Protein AF-A0A8B8E9C3-F1 (afdb_monomer_lite)

Organism: Crassostrea virginica (NCBI:txid6565)

Secondary structure (DSSP, 8-state):
-HHHHHHSSSPPP---HHHHHHHHHHHHHHTT---HHHHHHHHHHHHSTTSGGG-SSHHHHHHHHHHHHHHHHHH-HHHHHHIIIIIHHHHIIIIIHHHHTTS-SS----HHHHHHHHHHHHHTTT----HHHHHHHHHHHHHHHHHHHHHHHTT-SS----GGGGGG---HHHHHHS-HHHHHHHHHHHHTPPP--S-----EEPTTSS-EE---SSPPPPTT--SPPP------

pLDDT: mean 82.06, std 14.11, range [40.69, 95.94]

Foldseek 3Di:
DVVVVVVDPPDQAADALVVLLVVQLCCCCVPVVHDPVVSVVLSCCDPNPQHLLNQPDDVSNVVSVVVSLVVCVVRPVVVSVVCVVPVVVCSVRHRNVCCNVVVDVDRDHPCVVCVLVVQLCVVVVVDDDDPVVSVVSNVVSVVVVLVQLLQQLQVHDDDHDDPQQVVLRDHPVRSVPDDPVRSVVSSVVSVPDDDDDPPPQPWDADPVRPDTHGDDPDDDADVPRPDDDDPDDPDD

Radius of gyration: 27.18 Å; chains: 1; bounding box: 75×50×62 Å

Sequence (236 aa):
MKAVRHAFVDPVQLLCTKHLKDNVRRYLKDKEGCSTKDRERIVSTIFGQEGIINADDSFSYDSKTADLDSHLKQKFPQFQQHFETRLKPLLQKHVYNPLQTGIIKEQWTNNNSESMNNRLKQSLNWKPHKIPELITKINEISAIQFHDLRCALHGNGNYILEDTMKQHKVAPDVWLKLSRSEKNRRVWKLLGQKPVAPDRTNYIKSSNYSFQIPPTSKVAQKPCQRKRPKAERTRR

Structure (mmCIF, N/CA/C/O backbone):
data_AF-A0A8B8E9C3-F1
#
_entry.id   AF-A0A8B8E9C3-F1
#
loop_
_atom_site.group_PDB
_atom_site.id
_atom_site.type_symbol
_atom_site.label_atom_id
_atom_site.label_alt_id
_atom_site.label_comp_id
_atom_site.label_asym_id
_atom_site.label_entity_id
_atom_site.label_seq_id
_atom_site.pdbx_PDB_ins_code
_atom_site.Cartn_x
_atom_site.Cartn_y
_atom_site.Cartn_z
_atom_site.occupancy
_atom_site.B_iso_or_equiv
_atom_site.auth_seq_id
_atom_site.auth_comp_id
_atom_site.auth_asym_id
_atom_site.auth_atom_id
_atom_site.pdbx_PDB_model_num
ATOM 1 N N . MET A 1 1 ? 14.484 5.959 11.105 1.00 57.94 1 MET A N 1
ATOM 2 C CA . MET A 1 1 ? 14.253 7.266 10.441 1.00 57.94 1 MET A CA 1
ATOM 3 C C . MET A 1 1 ? 15.520 8.069 10.186 1.00 57.94 1 MET A C 1
ATOM 5 O O . MET A 1 1 ? 15.641 8.601 9.091 1.00 57.94 1 MET A O 1
ATOM 9 N N . LYS A 1 2 ? 16.472 8.128 11.129 1.00 69.38 2 LYS A N 1
ATOM 10 C CA . LYS A 1 2 ? 17.755 8.829 10.928 1.00 69.38 2 LYS A CA 1
ATOM 11 C C . LYS A 1 2 ? 18.532 8.330 9.696 1.00 69.38 2 LYS A C 1
ATOM 13 O O . LYS A 1 2 ? 19.022 9.144 8.934 1.00 69.38 2 LYS A O 1
ATOM 18 N N . ALA A 1 3 ? 18.534 7.018 9.445 1.00 74.81 3 ALA A N 1
ATOM 19 C CA . ALA A 1 3 ? 19.253 6.416 8.317 1.00 74.81 3 ALA A CA 1
ATOM 20 C C . ALA A 1 3 ? 18.768 6.877 6.926 1.00 74.81 3 ALA A C 1
ATOM 22 O O . ALA A 1 3 ? 19.587 7.218 6.084 1.00 74.81 3 ALA A O 1
ATOM 23 N N . VAL A 1 4 ? 17.451 6.942 6.684 1.00 77.12 4 VAL A N 1
ATOM 24 C CA . VAL A 1 4 ? 16.909 7.346 5.368 1.00 77.12 4 VAL A CA 1
ATOM 25 C C . VAL A 1 4 ? 17.228 8.812 5.079 1.00 77.12 4 VAL A C 1
ATOM 27 O O . VAL A 1 4 ? 17.696 9.130 3.996 1.00 77.12 4 VAL A O 1
ATOM 30 N N . ARG A 1 5 ? 17.050 9.697 6.066 1.00 81.69 5 ARG A N 1
ATOM 31 C CA . ARG A 1 5 ? 17.384 11.126 5.925 1.00 81.69 5 ARG A CA 1
ATOM 32 C C . ARG A 1 5 ? 18.885 11.403 5.848 1.00 81.69 5 ARG A C 1
ATOM 34 O O . ARG A 1 5 ? 19.276 12.480 5.432 1.00 81.69 5 ARG A O 1
ATOM 41 N N . HIS A 1 6 ? 19.711 10.462 6.295 1.00 82.56 6 HIS A N 1
ATOM 42 C CA . HIS A 1 6 ? 21.160 10.554 6.157 1.00 82.56 6 HIS A CA 1
ATOM 43 C C . HIS A 1 6 ? 21.620 10.157 4.748 1.00 82.56 6 HIS A C 1
ATOM 45 O O . HIS A 1 6 ? 22.563 10.738 4.229 1.00 82.56 6 HIS A O 1
ATOM 51 N N . ALA A 1 7 ? 20.951 9.178 4.133 1.00 84.75 7 ALA A N 1
ATOM 52 C CA . ALA A 1 7 ? 21.316 8.652 2.819 1.00 84.75 7 ALA A CA 1
ATOM 53 C C . ALA A 1 7 ? 20.672 9.404 1.643 1.00 84.75 7 ALA A C 1
ATOM 55 O O . ALA A 1 7 ? 21.228 9.416 0.548 1.00 84.75 7 ALA A O 1
ATOM 56 N N . PHE A 1 8 ? 19.503 10.008 1.852 1.00 80.25 8 PHE A N 1
ATOM 57 C CA . PHE A 1 8 ? 18.750 10.710 0.818 1.00 80.25 8 PHE A CA 1
ATOM 58 C C . PHE A 1 8 ? 18.494 12.151 1.251 1.00 80.25 8 PHE A C 1
ATOM 60 O O . PHE A 1 8 ? 18.058 12.388 2.379 1.00 80.25 8 PHE A O 1
ATOM 67 N N . VAL A 1 9 ? 18.747 13.094 0.342 1.00 84.12 9 VAL A N 1
ATOM 68 C CA . VAL A 1 9 ? 18.399 14.509 0.514 1.00 84.12 9 VAL A CA 1
ATOM 69 C C . VAL A 1 9 ? 16.894 14.649 0.271 1.00 84.12 9 VAL A C 1
ATOM 71 O O . VAL A 1 9 ? 16.400 14.201 -0.760 1.00 84.12 9 VAL A O 1
ATOM 74 N N . ASP A 1 10 ? 16.175 15.187 1.256 1.00 83.62 10 ASP A N 1
ATOM 75 C CA . ASP A 1 10 ? 14.724 15.438 1.246 1.00 83.62 10 ASP A CA 1
ATOM 76 C C . ASP A 1 10 ? 13.828 14.280 0.754 1.00 83.62 10 ASP A C 1
ATOM 78 O O . ASP A 1 10 ? 13.027 14.434 -0.170 1.00 83.62 10 ASP A O 1
ATOM 82 N N . PRO A 1 11 ? 13.898 13.091 1.385 1.00 86.94 11 PRO A N 1
ATOM 83 C CA . PRO A 1 11 ? 13.099 11.952 0.964 1.00 86.94 11 PRO A CA 1
ATOM 84 C C . PRO A 1 11 ? 11.617 12.165 1.289 1.00 86.94 11 PRO A C 1
ATOM 86 O O . PRO A 1 11 ? 11.242 12.387 2.448 1.00 86.94 11 PRO A O 1
ATOM 89 N N . VAL A 1 12 ? 10.757 11.977 0.287 1.00 85.62 12 VAL A N 1
ATOM 90 C CA . VAL A 1 12 ? 9.313 11.848 0.503 1.00 85.62 12 VAL A CA 1
ATOM 91 C C . VAL A 1 12 ? 9.025 10.446 1.021 1.00 85.62 12 VAL A C 1
ATOM 93 O O . VAL A 1 12 ? 9.262 9.441 0.351 1.00 85.62 12 VAL A O 1
ATOM 96 N N . GLN A 1 13 ? 8.523 10.370 2.248 1.00 87.25 13 GLN A N 1
ATOM 97 C CA . GLN A 1 13 ? 8.209 9.103 2.889 1.00 87.25 13 GLN A CA 1
ATOM 98 C C . GLN A 1 13 ? 6.726 8.782 2.746 1.00 87.25 13 GLN A C 1
ATOM 100 O O . GLN A 1 13 ? 5.881 9.534 3.231 1.00 87.25 13 GLN A O 1
ATOM 105 N N . LEU A 1 14 ? 6.449 7.607 2.187 1.00 89.69 14 LEU A N 1
ATOM 106 C CA . LEU A 1 14 ? 5.115 7.035 2.069 1.00 89.69 14 LEU A CA 1
ATOM 107 C C . LEU A 1 14 ? 4.927 5.923 3.101 1.00 89.69 14 LEU A C 1
ATOM 109 O O . LEU A 1 14 ? 5.840 5.126 3.345 1.00 89.69 14 LEU A O 1
ATOM 113 N N . LEU A 1 15 ? 3.741 5.848 3.699 1.00 90.00 15 LEU A N 1
ATOM 114 C CA . LEU A 1 15 ? 3.370 4.754 4.596 1.00 90.00 15 LEU A CA 1
ATOM 115 C C . LEU A 1 15 ? 2.372 3.818 3.916 1.00 90.00 15 LEU A C 1
ATOM 117 O O . LEU A 1 15 ? 1.472 4.255 3.211 1.00 90.00 15 LEU A O 1
ATOM 121 N N . CYS A 1 16 ? 2.540 2.512 4.139 1.00 90.25 16 CYS A N 1
ATOM 122 C CA . CYS A 1 16 ? 1.617 1.498 3.632 1.00 90.25 16 CYS A CA 1
ATOM 123 C C . CYS A 1 16 ? 0.261 1.639 4.341 1.00 90.25 16 CYS A C 1
ATOM 125 O O . CYS A 1 16 ? 0.169 1.384 5.548 1.00 90.25 16 CYS A O 1
ATOM 127 N N . THR A 1 17 ? -0.788 2.004 3.604 1.00 89.81 17 THR A N 1
ATOM 128 C CA . THR A 1 17 ? -2.128 2.230 4.170 1.00 89.81 17 THR A CA 1
ATOM 129 C C . THR A 1 17 ? -2.725 0.958 4.764 1.00 89.81 17 THR A C 1
ATOM 131 O O . THR A 1 17 ? -3.354 1.014 5.818 1.00 89.81 17 THR A O 1
ATOM 134 N N . LYS A 1 18 ? -2.439 -0.213 4.178 1.00 88.31 18 LYS A N 1
ATOM 135 C CA . LYS A 1 18 ? -2.834 -1.520 4.730 1.00 88.31 18 LYS A CA 1
ATOM 136 C C . LYS A 1 18 ? -2.289 -1.739 6.144 1.00 88.31 18 LYS A C 1
ATOM 138 O O . LYS A 1 18 ? -3.044 -2.087 7.046 1.00 88.31 18 LYS A O 1
ATOM 143 N N . HIS A 1 19 ? -1.001 -1.477 6.363 1.00 89.69 19 HIS A N 1
ATOM 144 C CA . HIS A 1 19 ? -0.402 -1.620 7.690 1.00 89.69 19 HIS A CA 1
ATOM 145 C C . HIS A 1 19 ? -0.945 -0.604 8.691 1.00 89.69 19 HIS A C 1
ATOM 147 O O . HIS A 1 19 ? -1.154 -0.948 9.851 1.00 89.69 19 HIS A O 1
ATOM 153 N N . LEU A 1 20 ? -1.187 0.637 8.262 1.00 92.94 20 LEU A N 1
ATOM 154 C CA . LEU A 1 20 ? -1.824 1.639 9.118 1.00 92.94 20 LEU A CA 1
ATOM 155 C C . LEU A 1 20 ? -3.227 1.183 9.540 1.00 92.94 20 LEU A C 1
ATOM 157 O O . LEU A 1 20 ? -3.543 1.217 10.728 1.00 92.94 20 LEU A O 1
ATOM 161 N N . LYS A 1 21 ? -4.017 0.662 8.595 1.00 93.44 21 LYS A N 1
ATOM 162 C CA . LYS A 1 21 ? -5.346 0.091 8.838 1.00 93.44 21 LYS A CA 1
ATOM 163 C C . LYS A 1 21 ? -5.303 -1.059 9.847 1.00 93.44 21 LYS A C 1
ATOM 165 O O . LYS A 1 21 ? -6.077 -1.076 10.803 1.00 93.44 21 LYS A O 1
ATOM 170 N N . ASP A 1 22 ? -4.372 -1.993 9.675 1.00 91.56 22 ASP A N 1
ATOM 171 C CA . ASP A 1 22 ? -4.214 -3.137 10.577 1.00 91.56 22 ASP A CA 1
ATOM 172 C C . ASP A 1 22 ? -3.724 -2.720 11.969 1.00 91.56 22 ASP A C 1
ATOM 174 O O . ASP A 1 22 ? -4.190 -3.260 12.973 1.00 91.56 22 ASP A O 1
ATOM 178 N N . ASN A 1 23 ? -2.833 -1.730 12.051 1.00 93.31 23 ASN A N 1
ATOM 179 C CA . ASN A 1 23 ? -2.368 -1.184 13.324 1.00 93.31 23 ASN A CA 1
ATOM 180 C C . ASN A 1 23 ? -3.508 -0.516 14.097 1.00 93.31 23 ASN A C 1
ATOM 182 O O . ASN A 1 23 ? -3.641 -0.756 15.295 1.00 93.31 23 ASN A O 1
ATOM 186 N N . VAL A 1 24 ? -4.361 0.258 13.418 1.00 95.44 24 VAL A N 1
ATOM 187 C CA . VAL A 1 24 ? -5.563 0.850 14.026 1.00 95.44 24 VAL A CA 1
ATOM 188 C C . VAL A 1 24 ? -6.503 -0.236 14.531 1.00 95.44 24 VAL A C 1
ATOM 190 O O . VAL A 1 24 ? -6.928 -0.190 15.683 1.00 95.44 24 VAL A O 1
ATOM 193 N N . ARG A 1 25 ? -6.776 -1.260 13.712 1.00 95.00 25 ARG A N 1
ATOM 194 C CA . ARG A 1 25 ? -7.624 -2.387 14.124 1.00 95.00 25 ARG A CA 1
ATOM 195 C C . ARG A 1 25 ? -7.093 -3.091 15.367 1.00 95.00 25 ARG A C 1
ATOM 197 O O . ARG A 1 25 ? -7.871 -3.378 16.274 1.00 95.00 25 ARG A O 1
ATOM 204 N N . ARG A 1 26 ? -5.789 -3.379 15.403 1.00 93.88 26 ARG A N 1
ATOM 205 C CA . ARG A 1 26 ? -5.140 -4.024 16.553 1.00 93.88 26 ARG A CA 1
ATOM 206 C C . ARG A 1 26 ? -5.189 -3.139 17.785 1.00 93.88 26 ARG A C 1
ATOM 208 O O . ARG A 1 26 ? -5.562 -3.630 18.836 1.00 93.88 26 ARG A O 1
ATOM 215 N N . TYR A 1 27 ? -4.900 -1.845 17.661 1.00 94.56 27 TYR A N 1
ATOM 216 C CA . TYR A 1 27 ? -4.978 -0.930 18.798 1.00 94.56 27 TYR A CA 1
ATOM 217 C C . TYR A 1 27 ? -6.395 -0.890 19.383 1.00 94.56 27 TYR A C 1
ATOM 219 O O . TYR A 1 27 ? -6.578 -1.122 20.574 1.00 94.56 27 TYR A O 1
ATOM 227 N N . LEU A 1 28 ? -7.408 -0.679 18.538 1.00 93.88 28 LEU A N 1
ATOM 228 C CA . LEU A 1 28 ? -8.808 -0.645 18.968 1.00 93.88 28 LEU A CA 1
ATOM 229 C C . LEU A 1 28 ? -9.246 -1.968 19.611 1.00 93.88 28 LEU A C 1
ATOM 231 O O . LEU A 1 28 ? -10.005 -1.963 20.570 1.00 93.88 28 LEU A O 1
ATOM 235 N N . LYS A 1 29 ? -8.765 -3.112 19.117 1.00 93.69 29 LYS A N 1
ATOM 236 C CA . LYS A 1 29 ? -9.072 -4.416 19.714 1.00 93.69 29 LYS A CA 1
ATOM 237 C C . LYS A 1 29 ? -8.348 -4.625 21.047 1.00 93.69 29 LYS A C 1
ATOM 239 O O . LYS A 1 29 ? -8.985 -4.952 22.040 1.00 93.69 29 LYS A O 1
ATOM 244 N N . ASP A 1 30 ? -7.030 -4.474 21.047 1.00 92.31 30 ASP A N 1
ATOM 245 C CA . ASP A 1 30 ? -6.155 -4.983 22.105 1.00 92.31 30 ASP A CA 1
ATOM 246 C C . ASP A 1 30 ? -5.958 -3.969 23.244 1.00 92.31 30 ASP A C 1
ATOM 248 O O . ASP A 1 30 ? -5.605 -4.363 24.353 1.00 92.31 30 ASP A O 1
ATOM 252 N N . LYS A 1 31 ? -6.146 -2.666 22.980 1.00 91.25 31 LYS A N 1
ATOM 253 C CA . LYS A 1 31 ? -6.007 -1.589 23.977 1.00 91.25 31 LYS A CA 1
ATOM 254 C C . LYS A 1 31 ? -7.347 -1.040 24.447 1.00 91.25 31 LYS A C 1
ATOM 256 O O . LYS A 1 31 ? -7.523 -0.871 25.645 1.00 91.25 31 LYS A O 1
ATOM 261 N N . GLU A 1 32 ? -8.286 -0.813 23.530 1.00 89.00 32 GLU A N 1
ATOM 262 C CA . GLU A 1 32 ? -9.609 -0.269 23.885 1.00 89.00 32 GLU A CA 1
ATOM 263 C C . GLU A 1 32 ? -10.657 -1.353 24.175 1.00 89.00 32 GLU A C 1
ATOM 265 O O . GLU A 1 32 ? -11.715 -1.048 24.714 1.00 89.00 32 GLU A O 1
ATOM 270 N N . GLY A 1 33 ? -10.429 -2.609 23.767 1.00 89.56 33 GLY A N 1
ATOM 271 C CA . GLY A 1 33 ? -11.462 -3.652 23.845 1.00 89.56 33 GLY A CA 1
ATOM 272 C C . GLY A 1 33 ? -12.671 -3.379 22.937 1.00 89.56 33 GLY A C 1
ATOM 273 O O . GLY A 1 33 ? -13.779 -3.835 23.211 1.00 89.56 33 GLY A O 1
ATOM 274 N N . CYS A 1 34 ? -12.478 -2.612 21.860 1.00 90.56 34 CYS A N 1
ATOM 275 C CA . CYS A 1 34 ? -13.537 -2.121 20.984 1.00 90.56 34 CYS A CA 1
ATOM 276 C C . CYS A 1 34 ? -14.278 -3.263 20.262 1.00 90.56 34 CYS A C 1
ATOM 278 O O . CYS A 1 34 ? -13.664 -4.216 19.760 1.00 90.56 34 CYS A O 1
ATOM 280 N N . SER A 1 35 ? -15.605 -3.130 20.142 1.00 92.94 35 SER A N 1
ATOM 281 C CA . SER A 1 35 ? -16.440 -4.073 19.394 1.00 92.94 35 SER A CA 1
ATOM 282 C C . SER A 1 35 ? -16.017 -4.136 17.921 1.00 92.94 35 SER A C 1
ATOM 284 O O . SER A 1 35 ? -15.539 -3.158 17.346 1.00 92.94 35 SER A O 1
ATOM 286 N N . THR A 1 36 ? -16.227 -5.278 17.258 1.00 93.31 36 THR A N 1
ATOM 287 C CA . THR A 1 36 ? -15.925 -5.399 15.819 1.00 93.31 36 THR A CA 1
ATOM 288 C C . THR A 1 36 ? -16.689 -4.362 14.986 1.00 93.31 36 THR A C 1
ATOM 290 O O . THR A 1 36 ? -16.128 -3.824 14.035 1.00 93.31 36 THR A O 1
ATOM 293 N N . LYS A 1 37 ? -17.933 -4.034 15.366 1.00 94.31 37 LYS A N 1
ATOM 294 C CA . LYS A 1 37 ? -18.768 -3.051 14.662 1.00 94.31 37 LYS A CA 1
ATOM 295 C C . LYS A 1 37 ? -18.205 -1.633 14.780 1.00 94.31 37 LYS A C 1
ATOM 297 O O . LYS A 1 37 ? -18.048 -0.961 13.765 1.00 94.31 37 LYS A O 1
ATOM 302 N N . ASP A 1 38 ? -17.882 -1.190 15.994 1.00 93.38 38 ASP A N 1
ATOM 303 C CA . ASP A 1 38 ? -17.307 0.143 16.215 1.00 93.38 38 ASP A CA 1
ATOM 304 C C . ASP A 1 38 ? -15.907 0.248 15.587 1.00 93.38 38 ASP A C 1
ATOM 306 O O . ASP A 1 38 ? -15.591 1.244 14.938 1.00 93.38 38 ASP A O 1
ATOM 310 N N . ARG A 1 39 ? -15.097 -0.816 15.686 1.00 94.44 39 ARG A N 1
ATOM 311 C CA . ARG A 1 39 ? -13.769 -0.875 15.067 1.00 94.44 39 ARG A CA 1
ATOM 312 C C . ARG A 1 39 ? -13.832 -0.688 13.557 1.00 94.44 39 ARG A C 1
ATOM 314 O O . ARG A 1 39 ? -13.102 0.141 13.023 1.00 94.44 39 ARG A O 1
ATOM 321 N N . GLU A 1 40 ? -14.681 -1.443 12.861 1.00 94.75 40 GLU A N 1
ATOM 322 C CA . GLU A 1 40 ? -14.796 -1.304 11.406 1.00 94.75 40 GLU A CA 1
ATOM 323 C C . GLU A 1 40 ? -15.420 0.036 11.004 1.00 94.75 40 GLU A C 1
ATOM 325 O O . GLU A 1 40 ? -15.023 0.589 9.981 1.00 94.75 40 GLU A O 1
ATOM 330 N N . ARG A 1 41 ? -16.302 0.620 11.830 1.00 94.81 41 ARG A N 1
ATOM 331 C CA . ARG A 1 41 ? -16.798 1.987 11.613 1.00 94.81 41 ARG A CA 1
ATOM 332 C C . ARG A 1 41 ? -15.659 3.006 11.652 1.00 94.81 41 ARG A C 1
ATOM 334 O O . ARG A 1 41 ? -15.486 3.726 10.677 1.00 94.81 41 ARG A O 1
ATOM 341 N N . ILE A 1 42 ? -14.850 3.026 12.716 1.00 95.31 42 ILE A N 1
ATOM 342 C CA . ILE A 1 42 ? -13.705 3.951 12.848 1.00 95.31 42 ILE A CA 1
ATOM 343 C C . ILE A 1 42 ? -12.725 3.757 11.690 1.00 95.31 42 ILE A C 1
ATOM 345 O O . ILE A 1 42 ? -12.279 4.711 11.057 1.00 95.31 42 ILE A O 1
ATOM 349 N N . VAL A 1 43 ? -12.415 2.501 11.376 1.00 95.50 43 VAL A N 1
ATOM 350 C CA . VAL A 1 43 ? -11.521 2.154 10.273 1.00 95.50 43 VAL A CA 1
ATOM 351 C C . VAL A 1 43 ? -12.078 2.617 8.926 1.00 95.50 43 VAL A C 1
ATOM 353 O O . VAL A 1 43 ? -11.309 3.102 8.100 1.00 95.50 43 VAL A O 1
ATOM 356 N N . SER A 1 44 ? -13.385 2.501 8.693 1.00 94.56 44 SER A N 1
ATOM 357 C CA . SER A 1 44 ? -14.030 3.004 7.480 1.00 94.56 44 SER A CA 1
ATOM 358 C C . SER A 1 44 ? -14.047 4.531 7.432 1.00 94.56 44 SER A C 1
ATOM 360 O O . SER A 1 44 ? -13.847 5.101 6.366 1.00 94.56 44 SER A O 1
ATOM 362 N N . THR A 1 45 ? -14.227 5.212 8.565 1.00 95.81 45 THR A N 1
ATOM 363 C CA . THR A 1 45 ? -14.156 6.680 8.629 1.00 95.81 45 THR A CA 1
ATOM 364 C C . THR A 1 45 ? -12.761 7.193 8.281 1.00 95.81 45 THR A C 1
ATOM 366 O O . THR A 1 45 ? -12.636 8.217 7.623 1.00 95.81 45 THR A O 1
ATOM 369 N N . ILE A 1 46 ? -11.700 6.477 8.663 1.00 95.62 46 ILE A N 1
ATOM 370 C CA . ILE A 1 46 ? -10.328 6.889 8.338 1.00 95.62 46 ILE A CA 1
ATOM 371 C C . ILE A 1 46 ? -9.930 6.460 6.918 1.00 95.62 46 ILE A C 1
ATOM 373 O O . ILE A 1 46 ? -9.435 7.283 6.154 1.00 95.62 46 ILE A O 1
ATOM 377 N N . PHE A 1 47 ? -10.119 5.180 6.574 1.00 94.06 47 PHE A N 1
ATOM 378 C CA . PHE A 1 47 ? -9.534 4.524 5.389 1.00 94.06 47 PHE A CA 1
ATOM 379 C C . PHE A 1 47 ? -10.559 4.065 4.339 1.00 94.06 47 PHE A C 1
ATOM 381 O O . PHE A 1 47 ? -10.177 3.405 3.371 1.00 94.06 47 PHE A O 1
ATOM 388 N N . GLY A 1 48 ? -11.855 4.292 4.561 1.00 89.50 48 GLY A N 1
ATOM 389 C CA . GLY A 1 48 ? -12.908 3.938 3.609 1.00 89.50 48 GLY A CA 1
ATOM 390 C C . GLY A 1 48 ? -12.841 4.785 2.342 1.00 89.50 48 GLY A C 1
ATOM 391 O O . GLY A 1 48 ? -12.050 5.719 2.255 1.00 89.50 48 GLY A O 1
ATOM 392 N N . GLN A 1 49 ? -13.682 4.462 1.361 1.00 87.75 49 GLN A N 1
ATOM 393 C CA . GLN A 1 49 ? -13.717 5.173 0.080 1.00 87.75 49 GLN A CA 1
ATOM 394 C C . GLN A 1 49 ? -13.977 6.674 0.284 1.00 87.75 49 GLN A C 1
ATOM 396 O O . GLN A 1 49 ? -13.190 7.483 -0.184 1.00 87.75 49 GLN A O 1
ATOM 401 N N . GLU A 1 50 ? -14.940 7.001 1.148 1.00 88.06 50 GLU A N 1
ATOM 402 C CA . GLU A 1 50 ? -15.258 8.361 1.612 1.00 88.06 50 GLU A CA 1
ATOM 403 C C . GLU A 1 50 ? -14.495 8.776 2.886 1.00 88.06 50 GLU A C 1
ATOM 405 O O . GLU A 1 50 ? -14.892 9.704 3.597 1.00 88.06 50 GLU A O 1
ATOM 410 N N . GLY A 1 51 ? -13.431 8.053 3.239 1.00 91.00 51 GLY A N 1
ATOM 411 C CA . GLY A 1 51 ? -12.695 8.252 4.484 1.00 91.00 51 GLY A CA 1
ATOM 412 C C . GLY A 1 51 ? -11.846 9.526 4.503 1.00 91.00 51 GLY A C 1
ATOM 413 O O . GLY A 1 51 ? -11.618 10.159 3.474 1.00 91.00 51 GLY A O 1
ATOM 414 N N . ILE A 1 52 ? -11.333 9.878 5.684 1.00 94.50 52 ILE A N 1
ATOM 415 C CA . ILE A 1 52 ? -10.487 11.063 5.919 1.00 94.50 52 ILE A CA 1
ATOM 416 C C . ILE A 1 52 ? -9.323 11.137 4.921 1.00 94.50 52 ILE A C 1
ATOM 418 O O . ILE A 1 52 ? -9.069 12.191 4.349 1.00 94.50 52 ILE A O 1
ATOM 422 N N . ILE A 1 53 ? -8.626 10.024 4.671 1.00 92.88 53 ILE A N 1
ATOM 423 C CA . ILE A 1 53 ? -7.438 10.033 3.798 1.00 92.88 53 ILE A CA 1
ATOM 424 C C . ILE A 1 53 ? -7.746 10.265 2.315 1.00 92.88 53 ILE A C 1
ATOM 426 O O . ILE A 1 53 ? -6.822 10.560 1.563 1.00 92.88 53 ILE A O 1
ATOM 430 N N . ASN A 1 54 ? -9.009 10.112 1.915 1.00 90.12 54 ASN A N 1
ATOM 431 C CA . ASN A 1 54 ? -9.492 10.325 0.553 1.00 90.12 54 ASN A CA 1
ATOM 432 C C . ASN A 1 54 ? -10.314 11.619 0.443 1.00 90.12 54 ASN A C 1
ATOM 434 O O . ASN A 1 54 ? -11.078 11.769 -0.500 1.00 90.12 54 ASN A O 1
ATOM 438 N N . ALA A 1 55 ? -10.229 12.526 1.421 1.00 91.00 55 ALA A N 1
ATOM 439 C CA . ALA A 1 55 ? -10.862 13.832 1.296 1.00 91.00 55 ALA A CA 1
ATOM 440 C C . ALA A 1 55 ? -10.324 14.573 0.060 1.00 91.00 55 ALA A C 1
ATOM 442 O O . ALA A 1 55 ? -9.123 14.526 -0.209 1.00 91.00 55 ALA A O 1
ATOM 443 N N . ASP A 1 56 ? -11.210 15.256 -0.663 1.00 87.69 56 ASP A N 1
ATOM 444 C CA . ASP A 1 56 ? -10.856 15.953 -1.905 1.00 87.69 56 ASP A CA 1
ATOM 445 C C . ASP A 1 56 ? -9.981 17.184 -1.651 1.00 87.69 56 ASP A C 1
ATOM 447 O O . ASP A 1 56 ? -9.123 17.522 -2.461 1.00 87.69 56 ASP A O 1
ATOM 451 N N . ASP A 1 57 ? -10.174 17.833 -0.503 1.00 89.19 57 ASP A N 1
ATOM 452 C CA . ASP A 1 57 ? -9.513 19.078 -0.137 1.00 89.19 57 ASP A CA 1
ATOM 453 C C . ASP A 1 57 ? -9.215 19.159 1.372 1.00 89.19 57 ASP A C 1
ATOM 455 O O . ASP A 1 57 ? -9.687 18.357 2.187 1.00 89.19 57 ASP A O 1
ATOM 459 N N . SER A 1 58 ? -8.401 20.149 1.756 1.00 90.81 58 SER A N 1
ATOM 460 C CA . SER A 1 58 ? -7.958 20.335 3.142 1.00 90.81 58 SER A CA 1
ATOM 461 C C . SER A 1 58 ? -9.091 20.673 4.111 1.00 90.81 58 SER A C 1
ATOM 463 O O . SER A 1 58 ? -9.040 20.230 5.254 1.00 90.81 58 SER A O 1
ATOM 465 N N . PHE A 1 59 ? -10.119 21.408 3.681 1.00 93.06 59 PHE A N 1
ATOM 466 C CA . PHE A 1 59 ? -11.263 21.738 4.536 1.00 93.06 59 PHE A CA 1
ATOM 467 C C . PHE A 1 59 ? -12.089 20.486 4.830 1.00 93.06 59 PHE A C 1
ATOM 469 O O . PHE A 1 59 ? -12.436 20.223 5.982 1.00 93.06 59 PHE A O 1
ATOM 476 N N . SER A 1 60 ? -12.336 19.672 3.805 1.00 92.12 60 SER A N 1
ATOM 477 C CA . SER A 1 60 ? -12.992 18.372 3.919 1.00 92.12 60 SER A CA 1
ATOM 478 C C . SER A 1 60 ? -12.198 17.418 4.818 1.00 92.12 60 SER A C 1
ATOM 480 O O . SER A 1 60 ? -12.783 16.724 5.655 1.00 92.12 60 SER A O 1
ATOM 482 N N . TYR A 1 61 ? -10.866 17.403 4.700 1.00 93.50 61 TYR A N 1
ATOM 483 C CA . TYR A 1 61 ? -9.986 16.622 5.574 1.00 93.50 61 TYR A CA 1
ATOM 484 C C . TYR A 1 61 ? -10.113 17.057 7.039 1.00 93.50 61 TYR A C 1
ATOM 486 O O . TYR A 1 61 ? -10.323 16.216 7.920 1.00 93.50 61 TYR A O 1
ATOM 494 N N . ASP A 1 62 ? -10.017 18.360 7.306 1.00 93.38 62 ASP A N 1
ATOM 495 C CA . ASP A 1 62 ? -10.068 18.911 8.659 1.00 93.38 62 ASP A CA 1
ATOM 496 C C . ASP A 1 62 ? -11.445 18.701 9.299 1.00 93.38 62 ASP A C 1
ATOM 498 O O . ASP A 1 62 ? -11.522 18.249 10.444 1.00 93.38 62 ASP A O 1
ATOM 502 N N . SER A 1 63 ? -12.526 18.917 8.542 1.00 94.12 63 SER A N 1
ATOM 503 C CA . SER A 1 63 ? -13.898 18.676 8.999 1.00 94.12 63 SER A CA 1
ATOM 504 C C . SER A 1 63 ? -14.126 17.206 9.356 1.00 94.12 63 SER A C 1
ATOM 506 O O . SER A 1 63 ? -14.524 16.907 10.481 1.00 94.12 63 SER A O 1
ATOM 508 N N . LYS A 1 64 ? -13.803 16.264 8.453 1.00 94.62 64 LYS A N 1
ATOM 509 C CA . LYS A 1 64 ? -13.956 14.820 8.725 1.00 94.62 64 LYS A CA 1
ATOM 510 C C . LYS A 1 64 ? -13.099 14.370 9.913 1.00 94.62 64 LYS A C 1
ATOM 512 O O . LYS A 1 64 ? -13.483 13.468 10.660 1.00 94.62 64 LYS A O 1
ATOM 517 N N . THR A 1 65 ? -11.932 14.987 10.094 1.00 94.75 65 THR A N 1
ATOM 518 C CA . THR A 1 65 ? -11.048 14.694 11.224 1.00 94.75 65 THR A CA 1
ATOM 519 C C . THR A 1 65 ? -11.620 15.212 12.543 1.00 94.75 65 THR A C 1
ATOM 521 O O . THR A 1 65 ? -11.553 14.494 13.537 1.00 94.75 65 THR A O 1
ATOM 524 N N . ALA A 1 66 ? -12.214 16.408 12.564 1.00 94.06 66 ALA A N 1
ATOM 525 C CA . ALA A 1 66 ? -12.869 16.971 13.746 1.00 94.06 66 ALA A CA 1
ATOM 526 C C . ALA A 1 66 ? -14.112 16.166 14.171 1.00 94.06 66 ALA A C 1
ATOM 528 O O . ALA A 1 66 ? -14.325 15.934 15.366 1.00 94.06 66 ALA A O 1
ATOM 529 N N . ASP A 1 67 ? -14.890 15.677 13.202 1.00 93.81 67 ASP A N 1
ATOM 530 C CA . ASP A 1 67 ? -16.042 14.806 13.457 1.00 93.81 67 ASP A CA 1
ATOM 531 C C . ASP A 1 67 ? -15.609 13.480 14.091 1.00 93.81 67 ASP A C 1
ATOM 533 O O . ASP A 1 67 ? -16.193 13.017 15.079 1.00 93.81 67 ASP A O 1
ATOM 537 N N . LEU A 1 68 ? -14.547 12.871 13.549 1.00 94.50 68 LEU A N 1
ATOM 538 C CA . LEU A 1 68 ? -13.970 11.665 14.129 1.00 94.50 68 LEU A CA 1
ATOM 539 C C . LEU A 1 68 ? -13.408 11.942 15.526 1.00 94.50 68 LEU A C 1
ATOM 541 O O . LEU A 1 68 ? -13.678 11.161 16.434 1.00 94.50 68 LEU A O 1
ATOM 545 N N . ASP A 1 69 ? -12.672 13.035 15.721 1.00 93.56 69 ASP A N 1
ATOM 546 C CA . ASP A 1 69 ? -12.104 13.402 17.022 1.00 93.56 69 ASP A CA 1
ATOM 547 C C . ASP A 1 69 ? -13.191 13.528 18.097 1.00 93.56 69 ASP A C 1
ATOM 549 O O . ASP A 1 69 ? -13.090 12.915 19.160 1.00 93.56 69 ASP A O 1
ATOM 553 N N . SER A 1 70 ? -14.292 14.213 17.776 1.00 93.06 70 SER A N 1
ATOM 554 C CA . SER A 1 70 ? -15.455 14.347 18.660 1.00 93.06 70 SER A CA 1
ATOM 555 C C . SER A 1 70 ? -16.060 12.986 19.021 1.00 93.06 70 SER A C 1
ATOM 557 O O . SER A 1 70 ? -16.334 12.710 20.193 1.00 93.06 70 SER A O 1
ATOM 559 N N . HIS A 1 71 ? -16.213 12.094 18.034 1.00 92.31 71 HIS A N 1
ATOM 560 C CA . HIS A 1 71 ? -16.702 10.733 18.260 1.00 92.31 71 HIS A CA 1
ATOM 561 C C . HIS A 1 71 ? -15.758 9.906 19.148 1.00 92.31 71 HIS A C 1
ATOM 563 O O . HIS A 1 71 ? -16.204 9.209 20.066 1.00 92.31 71 HIS A O 1
ATOM 569 N N . LEU A 1 72 ? -14.449 9.981 18.891 1.00 93.94 72 LEU A N 1
ATOM 570 C CA . LEU A 1 72 ? -13.436 9.257 19.653 1.00 93.94 72 LEU A CA 1
ATOM 571 C C . LEU A 1 72 ? -13.328 9.790 21.081 1.00 93.94 72 LEU A C 1
ATOM 573 O O . LEU A 1 72 ? -13.229 8.997 22.009 1.00 93.94 72 LEU A O 1
ATOM 577 N N . LYS A 1 73 ? -13.419 11.104 21.289 1.00 93.25 73 LYS A N 1
ATOM 578 C CA . LYS A 1 73 ? -13.365 11.715 22.621 1.00 93.25 73 LYS A CA 1
ATOM 579 C C . LYS A 1 73 ? -14.496 11.228 23.527 1.00 93.25 73 LYS A C 1
ATOM 581 O O . LYS A 1 73 ? -14.280 11.032 24.719 1.00 93.25 73 LYS A O 1
ATOM 586 N N . GLN A 1 74 ? -15.682 11.000 22.961 1.00 91.06 74 GLN A N 1
ATOM 587 C CA . GLN A 1 74 ? -16.846 10.524 23.708 1.00 91.06 74 GLN A CA 1
ATOM 588 C C . GLN A 1 74 ? -16.762 9.032 24.064 1.00 91.06 74 GLN A C 1
ATOM 590 O O . GLN A 1 74 ? -17.156 8.646 25.161 1.00 91.06 74 GLN A O 1
ATOM 595 N N . LYS A 1 75 ? -16.295 8.183 23.136 1.00 92.25 75 LYS A N 1
ATOM 596 C CA . LYS A 1 75 ? -16.351 6.715 23.287 1.00 92.25 75 LYS A CA 1
ATOM 597 C C . LYS A 1 75 ? -15.011 6.035 23.584 1.00 92.25 75 LYS A C 1
ATOM 599 O O . LYS A 1 75 ? -15.006 4.997 24.234 1.00 92.25 75 LYS A O 1
ATOM 604 N N . PHE A 1 76 ? -13.907 6.568 23.073 1.00 93.88 76 PHE A N 1
ATOM 605 C CA . PHE A 1 76 ? -12.581 5.938 23.063 1.00 93.88 76 PHE A CA 1
ATOM 606 C C . PHE A 1 76 ? -11.480 6.971 23.379 1.00 93.88 76 PHE A C 1
ATOM 608 O O . PHE A 1 76 ? -10.640 7.260 22.523 1.00 93.88 76 PHE A O 1
ATOM 615 N N . PRO A 1 77 ? -11.469 7.571 24.585 1.00 91.94 77 PRO A N 1
ATOM 616 C CA . PRO A 1 77 ? -10.590 8.698 24.912 1.00 91.94 77 PRO A CA 1
ATOM 617 C C . PRO A 1 77 ? -9.093 8.353 24.842 1.00 91.94 77 PRO A C 1
ATOM 619 O O . PRO A 1 77 ? -8.281 9.190 24.449 1.00 91.94 77 PRO A O 1
ATOM 622 N N . GLN A 1 78 ? -8.708 7.113 25.159 1.00 92.56 78 GLN A N 1
ATOM 623 C CA . GLN A 1 78 ? -7.319 6.660 25.021 1.00 92.56 78 GLN A CA 1
ATOM 624 C C . GLN A 1 78 ? -6.899 6.576 23.545 1.00 92.56 78 GLN A C 1
ATOM 626 O O . GLN A 1 78 ? -5.814 7.035 23.167 1.00 92.56 78 GLN A O 1
ATOM 631 N N . PHE A 1 79 ? -7.769 6.050 22.682 1.00 94.75 79 PHE A N 1
ATOM 632 C CA . PHE A 1 79 ? -7.525 6.037 21.246 1.00 94.75 79 PHE A CA 1
ATOM 633 C C . PHE A 1 79 ? -7.583 7.439 20.641 1.00 94.75 79 PHE A C 1
ATOM 635 O O . PHE A 1 79 ? -6.798 7.713 19.743 1.00 94.75 79 PHE A O 1
ATOM 642 N N . GLN A 1 80 ? -8.431 8.339 21.142 1.00 95.94 80 GLN A N 1
ATOM 643 C CA . GLN A 1 80 ? -8.450 9.744 20.729 1.00 95.94 80 GLN A CA 1
ATOM 644 C C . GLN A 1 80 ? -7.087 10.403 20.971 1.00 95.94 80 GLN A C 1
ATOM 646 O O . GLN A 1 80 ? -6.508 10.987 20.056 1.00 95.94 80 GLN A O 1
ATOM 651 N N . GLN A 1 81 ? -6.507 10.217 22.159 1.00 94.94 81 GLN A N 1
ATOM 652 C CA . GLN A 1 81 ? -5.172 10.731 22.454 1.00 94.94 81 GLN A CA 1
ATOM 653 C C . GLN A 1 81 ? -4.117 10.132 21.511 1.00 94.94 81 GLN A C 1
ATOM 655 O O . GLN A 1 81 ? -3.239 10.843 21.014 1.00 94.94 81 GLN A O 1
ATOM 660 N N . HIS A 1 82 ? -4.192 8.827 21.233 1.00 94.62 82 HIS A N 1
ATOM 661 C CA . HIS A 1 82 ? -3.309 8.172 20.265 1.00 94.62 82 HIS A CA 1
ATOM 662 C C . HIS A 1 82 ? -3.496 8.713 18.840 1.00 94.62 82 HIS A C 1
ATOM 664 O O . HIS A 1 82 ? -2.521 8.884 18.099 1.00 94.62 82 HIS A O 1
ATOM 670 N N . PHE A 1 83 ? -4.746 8.970 18.463 1.00 95.12 83 PHE A N 1
ATOM 671 C CA . PHE A 1 83 ? -5.132 9.498 17.171 1.00 95.12 83 PHE A CA 1
ATOM 672 C C . PHE A 1 83 ? -4.501 10.876 16.965 1.00 95.12 83 PHE A C 1
ATOM 674 O O . PHE A 1 83 ? -3.701 11.018 16.041 1.00 95.12 83 P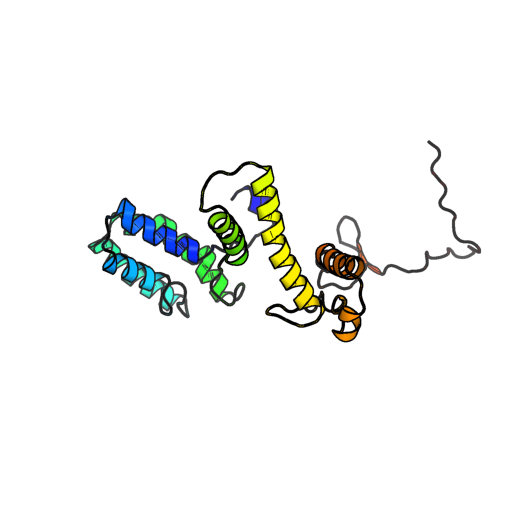HE A O 1
ATOM 681 N N . GLU A 1 84 ? -4.703 11.818 17.887 1.00 94.50 84 GLU A N 1
ATOM 682 C CA . GLU A 1 84 ? -4.182 13.182 17.727 1.00 94.50 84 GLU A CA 1
ATOM 683 C C . GLU A 1 84 ? -2.676 13.295 17.872 1.00 94.50 84 GLU A C 1
ATOM 685 O O . GLU A 1 84 ? -2.025 13.987 17.089 1.00 94.50 84 GLU A O 1
ATOM 690 N N . THR A 1 85 ? -2.081 12.591 18.830 1.00 94.00 85 THR A N 1
ATOM 691 C CA . THR A 1 85 ? -0.639 12.730 19.070 1.00 94.00 85 THR A CA 1
ATOM 692 C C . THR A 1 85 ? 0.209 11.994 18.040 1.00 94.00 85 THR A C 1
ATOM 694 O O . THR A 1 85 ? 1.364 12.365 17.819 1.00 94.00 85 THR A O 1
ATOM 697 N N . ARG A 1 86 ? -0.317 10.923 17.429 1.00 93.69 86 ARG A N 1
ATOM 698 C CA . ARG A 1 86 ? 0.482 10.041 16.567 1.00 93.69 86 ARG A CA 1
ATOM 699 C C . ARG A 1 86 ? -0.143 9.795 15.210 1.00 93.69 86 ARG A C 1
ATOM 701 O O . ARG A 1 86 ? 0.533 9.995 14.204 1.00 93.69 86 ARG A O 1
ATOM 708 N N . LEU A 1 87 ? -1.379 9.307 15.157 1.00 94.88 87 LEU A N 1
ATOM 709 C CA . LEU A 1 87 ? -1.931 8.803 13.902 1.00 94.88 87 LEU A CA 1
ATOM 710 C C . LEU A 1 87 ? -2.266 9.929 12.921 1.00 94.88 87 LEU A C 1
ATOM 712 O O . LEU A 1 87 ? -1.817 9.864 11.782 1.00 94.88 87 LEU A O 1
ATOM 716 N N . LYS A 1 88 ? -2.978 10.972 13.351 1.00 94.50 88 LYS A N 1
ATOM 717 C CA . LYS A 1 88 ? -3.349 12.119 12.513 1.00 94.50 88 LYS A CA 1
ATOM 718 C C . LYS A 1 88 ? -2.129 12.802 11.879 1.00 94.50 88 LYS A C 1
ATOM 720 O O . LYS A 1 88 ? -2.127 12.924 10.653 1.00 94.50 88 LYS A O 1
ATOM 725 N N . PRO A 1 89 ? -1.045 13.134 12.615 1.00 95.38 89 PRO A N 1
ATOM 726 C CA . PRO A 1 89 ? 0.172 13.671 12.002 1.00 95.38 89 PRO A CA 1
ATOM 727 C C . PRO A 1 89 ? 0.798 12.737 10.957 1.00 95.38 89 PRO A C 1
ATOM 729 O O . PRO A 1 89 ? 1.307 13.197 9.933 1.00 95.38 89 PRO A O 1
ATOM 732 N N . LEU A 1 90 ? 0.768 11.419 11.194 1.00 94.69 90 LEU A N 1
ATOM 733 C CA . LEU A 1 90 ? 1.295 10.433 10.247 1.00 94.69 90 LEU A CA 1
ATOM 734 C C . LEU A 1 90 ? 0.434 10.338 8.984 1.00 94.69 90 LEU A C 1
ATOM 736 O O . LEU A 1 90 ? 0.989 10.295 7.886 1.00 94.69 90 LEU A O 1
ATOM 740 N N . LEU A 1 91 ? -0.893 10.314 9.135 1.00 94.88 91 LEU A N 1
ATOM 741 C CA . LEU A 1 91 ? -1.840 10.284 8.021 1.00 94.88 91 LEU A CA 1
ATOM 742 C C . LEU A 1 91 ? -1.696 11.537 7.162 1.00 94.88 91 LEU A C 1
ATOM 744 O O . LEU A 1 91 ? -1.499 11.420 5.954 1.00 94.88 91 LEU A O 1
ATOM 748 N N . GLN A 1 92 ? -1.689 12.715 7.786 1.00 94.75 92 GLN A N 1
ATOM 749 C CA . GLN A 1 92 ? -1.561 13.983 7.079 1.00 94.75 92 GLN A CA 1
ATOM 750 C C . GLN A 1 92 ? -0.253 14.038 6.281 1.00 94.75 92 GLN A C 1
ATOM 752 O O . GLN A 1 92 ? -0.252 14.250 5.071 1.00 94.75 92 GLN A O 1
ATOM 757 N N . LYS A 1 93 ? 0.879 13.772 6.942 1.00 93.56 93 LYS A N 1
ATOM 758 C CA . LYS A 1 93 ? 2.205 13.943 6.343 1.00 93.56 93 LYS A CA 1
ATOM 759 C C . LYS A 1 93 ? 2.567 12.885 5.301 1.00 93.56 93 LYS A C 1
ATOM 761 O O . LYS A 1 93 ? 3.245 13.210 4.330 1.00 93.56 93 LYS A O 1
ATOM 766 N N . HIS A 1 94 ? 2.201 11.626 5.534 1.00 93.44 94 HIS A N 1
ATOM 767 C CA . HIS A 1 94 ? 2.736 10.487 4.777 1.00 93.44 94 HIS A CA 1
ATOM 768 C C . HIS A 1 94 ? 1.706 9.750 3.919 1.00 93.44 94 HIS A C 1
ATOM 770 O O . HIS A 1 94 ? 2.079 8.800 3.226 1.00 93.44 94 HIS A O 1
ATOM 776 N N . VAL A 1 95 ? 0.433 10.146 3.985 1.00 92.44 95 VAL A N 1
ATOM 777 C CA . VAL A 1 95 ? -0.649 9.540 3.200 1.00 92.44 95 VAL A CA 1
ATOM 778 C C . VAL A 1 95 ? -1.415 10.619 2.442 1.00 92.44 95 VAL A C 1
ATOM 780 O O . VAL A 1 95 ? -1.351 10.644 1.219 1.00 92.44 95 VAL A O 1
ATOM 783 N N . TYR A 1 96 ? -2.056 11.545 3.155 1.00 93.38 96 TYR A N 1
ATOM 784 C CA . TYR A 1 96 ? -2.917 12.569 2.567 1.00 93.38 96 TYR A CA 1
ATOM 785 C C . TYR A 1 96 ? -2.140 13.579 1.708 1.00 93.38 96 TYR A C 1
ATOM 787 O O . TYR A 1 96 ? -2.408 13.703 0.517 1.00 93.38 96 TYR A O 1
ATOM 795 N N . ASN A 1 97 ? -1.113 14.242 2.255 1.00 93.31 97 ASN A N 1
ATOM 796 C CA . ASN A 1 97 ? -0.344 15.235 1.493 1.00 93.31 97 ASN A CA 1
ATOM 797 C C . ASN A 1 97 ? 0.308 14.648 0.217 1.00 93.31 97 ASN A C 1
ATOM 799 O O . ASN A 1 97 ? 0.249 15.300 -0.826 1.00 93.31 97 ASN A O 1
ATOM 803 N N . PRO A 1 98 ? 0.908 13.437 0.232 1.00 90.81 98 PRO A N 1
ATOM 804 C CA . PRO A 1 98 ? 1.407 12.804 -0.992 1.00 90.81 98 PRO A CA 1
ATOM 805 C C . PRO A 1 98 ? 0.343 12.504 -2.059 1.00 90.81 98 PRO A C 1
ATOM 807 O O . PRO A 1 98 ? 0.670 12.548 -3.244 1.00 90.81 98 PRO A O 1
ATOM 810 N N . LEU A 1 99 ? -0.900 12.201 -1.661 1.00 87.75 99 LEU A N 1
ATOM 811 C CA . LEU A 1 99 ? -2.022 12.022 -2.593 1.00 87.75 99 LEU A CA 1
ATOM 812 C C . LEU A 1 99 ? -2.415 13.362 -3.223 1.00 87.75 99 LEU A C 1
ATOM 814 O O . LEU A 1 99 ? -2.500 13.468 -4.442 1.00 87.75 99 LEU A O 1
ATOM 818 N N . GLN A 1 100 ? -2.549 14.406 -2.403 1.00 88.38 100 GLN A N 1
ATOM 819 C CA . GLN A 1 100 ? -2.938 15.747 -2.853 1.00 88.38 100 GLN A CA 1
ATOM 820 C C . GLN A 1 100 ? -1.899 16.410 -3.763 1.00 88.38 100 GLN A C 1
ATOM 822 O O . GLN A 1 100 ? -2.229 17.091 -4.727 1.00 88.38 100 GLN A O 1
ATOM 827 N N . THR A 1 101 ? -0.616 16.183 -3.486 1.00 86.56 101 THR A N 1
ATOM 828 C CA . THR A 1 101 ? 0.488 16.704 -4.311 1.00 86.56 101 THR A CA 1
ATOM 829 C C . THR A 1 101 ? 0.712 15.903 -5.597 1.00 86.56 101 THR A C 1
ATOM 831 O O . THR A 1 101 ? 1.568 16.271 -6.400 1.00 86.56 101 THR A O 1
ATOM 834 N N . GLY A 1 102 ? -0.019 14.800 -5.805 1.00 84.75 102 GLY A N 1
ATOM 835 C CA . GLY A 1 102 ? 0.116 13.941 -6.983 1.00 84.75 102 GLY A CA 1
ATOM 836 C C . GLY A 1 102 ? 1.392 13.094 -7.014 1.00 84.75 102 GLY A C 1
ATOM 837 O O . GLY A 1 102 ? 1.679 12.465 -8.033 1.00 84.75 102 GLY A O 1
ATOM 838 N N . ILE A 1 103 ? 2.156 13.038 -5.913 1.00 83.31 103 ILE A N 1
ATOM 839 C CA . ILE A 1 103 ? 3.345 12.175 -5.783 1.00 83.31 103 ILE A CA 1
ATOM 840 C C . ILE A 1 103 ? 2.945 10.704 -5.931 1.00 83.31 103 ILE A C 1
ATOM 842 O O . ILE A 1 103 ? 3.674 9.906 -6.523 1.00 83.31 103 ILE A O 1
ATOM 846 N N . ILE A 1 104 ? 1.770 10.356 -5.409 1.00 83.50 104 ILE A N 1
ATOM 847 C CA . ILE A 1 104 ? 1.103 9.079 -5.641 1.00 83.50 104 ILE A CA 1
ATOM 848 C C . ILE A 1 104 ? -0.314 9.333 -6.149 1.00 83.50 104 ILE A C 1
ATOM 850 O O . ILE A 1 104 ? -0.984 10.251 -5.692 1.00 83.50 104 ILE A O 1
ATOM 854 N N . LYS A 1 105 ? -0.770 8.510 -7.099 1.00 80.94 105 LYS A N 1
ATOM 855 C CA . LYS A 1 105 ? -2.126 8.604 -7.671 1.00 80.94 105 LYS A CA 1
ATOM 856 C C . LYS A 1 105 ? -3.173 7.841 -6.863 1.00 80.94 105 LYS A C 1
ATOM 858 O O . LYS A 1 105 ? -4.358 8.116 -6.968 1.00 80.94 105 LYS A O 1
ATOM 863 N N . GLU A 1 106 ? -2.725 6.862 -6.087 1.00 83.69 106 GLU A N 1
ATOM 864 C CA . GLU A 1 106 ? -3.570 5.959 -5.314 1.00 83.69 106 GLU A CA 1
ATOM 865 C C . GLU A 1 106 ? -2.902 5.650 -3.976 1.00 83.69 106 GLU A C 1
ATOM 867 O O . GLU A 1 106 ? -1.697 5.858 -3.795 1.00 83.69 106 GLU A O 1
ATOM 872 N N . GLN A 1 107 ? -3.684 5.124 -3.032 1.00 83.00 107 GLN A N 1
ATOM 873 C CA . GLN A 1 107 ? -3.187 4.735 -1.718 1.00 83.00 107 GLN A CA 1
ATOM 874 C C . GLN A 1 107 ? -2.011 3.758 -1.832 1.00 83.00 107 GLN A C 1
ATOM 876 O O . GLN A 1 107 ? -2.131 2.651 -2.361 1.00 83.00 107 GLN A O 1
ATOM 881 N N . TRP A 1 108 ? -0.868 4.150 -1.271 1.00 82.75 108 TRP A N 1
ATOM 882 C CA . TRP A 1 108 ? 0.327 3.321 -1.306 1.00 82.75 108 TRP A CA 1
ATOM 883 C C . TRP A 1 108 ? 0.154 2.063 -0.449 1.00 82.75 108 TRP A C 1
ATOM 885 O O . TRP A 1 108 ? -0.043 2.128 0.769 1.00 82.75 108 TRP A O 1
ATOM 895 N N . THR A 1 109 ? 0.306 0.896 -1.073 1.00 79.19 109 THR A N 1
ATOM 896 C CA . THR A 1 109 ? 0.376 -0.397 -0.385 1.00 79.19 109 THR A CA 1
ATOM 897 C C . THR A 1 109 ? 1.659 -1.112 -0.782 1.00 79.19 109 THR A C 1
ATOM 899 O O . THR A 1 109 ? 2.084 -1.058 -1.932 1.00 79.19 109 THR A O 1
ATOM 902 N N . ASN A 1 110 ? 2.305 -1.816 0.153 1.00 70.44 110 ASN A N 1
ATOM 903 C CA . ASN A 1 110 ? 3.559 -2.510 -0.161 1.00 70.44 110 ASN A CA 1
ATOM 904 C C . ASN A 1 110 ? 3.357 -3.838 -0.917 1.00 70.44 110 ASN A C 1
ATOM 906 O O . ASN A 1 110 ? 4.322 -4.587 -1.042 1.00 70.44 110 ASN A O 1
ATOM 910 N N . ASN A 1 111 ? 2.140 -4.123 -1.406 1.00 61.53 111 ASN A N 1
ATOM 911 C CA . ASN A 1 111 ? 1.580 -5.455 -1.666 1.00 61.53 111 ASN A CA 1
ATOM 912 C C . ASN A 1 111 ? 2.534 -6.459 -2.342 1.00 61.53 111 ASN A C 1
ATOM 914 O O . ASN A 1 111 ? 2.446 -7.640 -2.050 1.00 61.53 111 ASN A O 1
ATOM 918 N N . ASN A 1 112 ? 3.490 -6.029 -3.170 1.00 53.81 112 ASN A N 1
ATOM 919 C CA . ASN A 1 112 ? 4.534 -6.894 -3.734 1.00 53.81 112 ASN A CA 1
ATOM 920 C C . ASN A 1 112 ? 5.485 -7.527 -2.694 1.00 53.81 112 ASN A C 1
ATOM 922 O O . ASN A 1 112 ? 5.785 -8.718 -2.791 1.00 53.81 112 ASN A O 1
ATOM 926 N N . SER A 1 113 ? 5.941 -6.782 -1.684 1.00 51.03 113 SER A N 1
ATOM 927 C CA . SER A 1 113 ? 6.852 -7.297 -0.647 1.00 51.03 113 SER A CA 1
ATOM 928 C C . SER A 1 113 ? 6.112 -8.144 0.391 1.00 51.03 113 SER A C 1
ATOM 930 O O . SER A 1 113 ? 6.605 -9.192 0.813 1.00 51.03 113 SER A O 1
ATOM 932 N N . GLU A 1 114 ? 4.901 -7.735 0.782 1.00 55.91 114 GLU A N 1
ATOM 933 C CA . GLU A 1 114 ? 4.015 -8.555 1.612 1.00 55.91 114 GLU A CA 1
ATOM 934 C C . GLU A 1 114 ? 3.511 -9.797 0.878 1.00 55.91 114 GLU A C 1
ATOM 936 O O . GLU A 1 114 ? 3.456 -10.842 1.505 1.00 55.91 114 GLU A O 1
ATOM 941 N N . SER A 1 115 ? 3.198 -9.734 -0.421 1.00 65.31 115 SER A N 1
ATOM 942 C CA . SER A 1 115 ? 2.782 -10.886 -1.240 1.00 65.31 115 SER A CA 1
ATOM 943 C C . SER A 1 115 ? 3.827 -11.990 -1.205 1.00 65.31 115 SER A C 1
ATOM 945 O O . SER A 1 115 ? 3.492 -13.141 -0.948 1.00 65.31 115 SER A O 1
ATOM 947 N N . MET A 1 116 ? 5.103 -11.647 -1.378 1.00 66.12 116 MET A N 1
ATOM 948 C CA . MET A 1 116 ? 6.185 -12.630 -1.391 1.00 66.12 116 MET A CA 1
ATOM 949 C C . MET A 1 116 ? 6.470 -13.198 -0.005 1.00 66.12 116 MET A C 1
ATOM 951 O O . MET A 1 116 ? 6.570 -14.413 0.154 1.00 66.12 116 MET A O 1
ATOM 955 N N . ASN A 1 117 ? 6.520 -12.340 1.016 1.00 72.50 117 ASN A N 1
ATOM 956 C CA . ASN A 1 117 ? 6.671 -12.791 2.398 1.00 72.50 117 ASN A CA 1
ATOM 957 C C . ASN A 1 117 ? 5.471 -13.620 2.858 1.00 72.50 117 ASN A C 1
ATOM 959 O O . ASN A 1 117 ? 5.636 -14.587 3.592 1.00 72.50 117 ASN A O 1
ATOM 963 N N . ASN A 1 118 ? 4.264 -13.264 2.431 1.00 73.06 118 ASN A N 1
ATOM 964 C CA . ASN A 1 118 ? 3.049 -13.998 2.740 1.00 73.06 118 ASN A CA 1
ATOM 965 C C . ASN A 1 118 ? 3.002 -15.326 1.980 1.00 73.06 118 ASN A C 1
ATOM 967 O O . ASN A 1 118 ? 2.716 -16.339 2.598 1.00 73.06 118 ASN A O 1
ATOM 971 N N . ARG A 1 119 ? 3.372 -15.362 0.694 1.00 74.88 119 ARG A N 1
ATOM 972 C CA . ARG A 1 119 ? 3.528 -16.601 -0.088 1.00 74.88 119 ARG A CA 1
ATOM 973 C C . ARG A 1 119 ? 4.550 -17.539 0.547 1.00 74.88 119 ARG A C 1
ATOM 975 O O . ARG A 1 119 ? 4.289 -18.732 0.635 1.00 74.88 119 ARG A O 1
ATOM 982 N N . LEU A 1 120 ? 5.666 -17.002 1.045 1.00 78.69 120 LEU A N 1
ATOM 983 C CA . LEU A 1 120 ? 6.677 -17.774 1.767 1.00 78.69 120 LEU A CA 1
ATOM 984 C C . LEU A 1 120 ? 6.153 -18.285 3.110 1.00 78.69 120 LEU A C 1
ATOM 986 O O . LEU A 1 120 ? 6.313 -19.451 3.442 1.00 78.69 120 LEU A O 1
ATOM 990 N N . LYS A 1 121 ? 5.480 -17.436 3.887 1.00 79.12 121 LYS A N 1
ATOM 991 C CA . LYS A 1 121 ? 4.891 -17.847 5.167 1.00 79.12 121 LYS A CA 1
ATOM 992 C C . LYS A 1 121 ? 3.781 -18.881 4.983 1.00 79.12 121 LYS A C 1
ATOM 994 O O . LYS A 1 121 ? 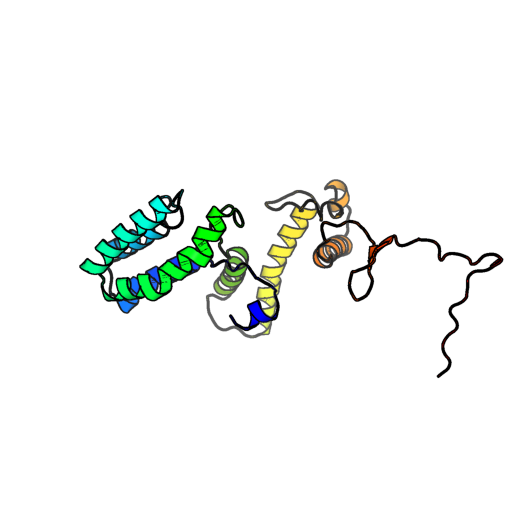3.713 -19.825 5.761 1.00 79.12 121 LYS A O 1
ATOM 999 N N . GLN A 1 122 ? 2.954 -18.737 3.949 1.00 79.31 122 GLN A N 1
ATOM 1000 C CA . GLN A 1 122 ? 1.918 -19.699 3.578 1.00 79.31 122 GLN A CA 1
ATOM 1001 C C . GLN A 1 122 ? 2.526 -21.026 3.121 1.00 79.31 122 GLN A C 1
ATOM 1003 O O . GLN A 1 122 ? 2.109 -22.066 3.617 1.00 79.31 122 GLN A O 1
ATOM 1008 N N . SER A 1 123 ? 3.545 -21.013 2.253 1.00 79.31 123 SER A N 1
ATOM 1009 C CA . SER A 1 123 ? 4.192 -22.250 1.788 1.00 79.31 123 SER A CA 1
ATOM 1010 C C . SER A 1 123 ? 4.911 -23.014 2.904 1.00 79.31 123 SER A C 1
ATOM 1012 O O . SER A 1 123 ? 5.076 -24.227 2.806 1.00 79.31 123 SER A O 1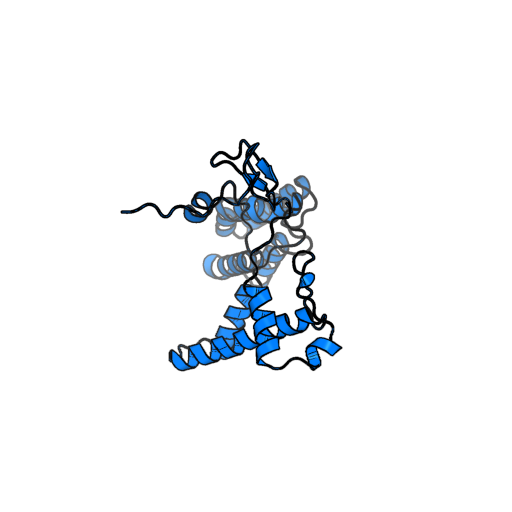
ATOM 1014 N N . LEU A 1 124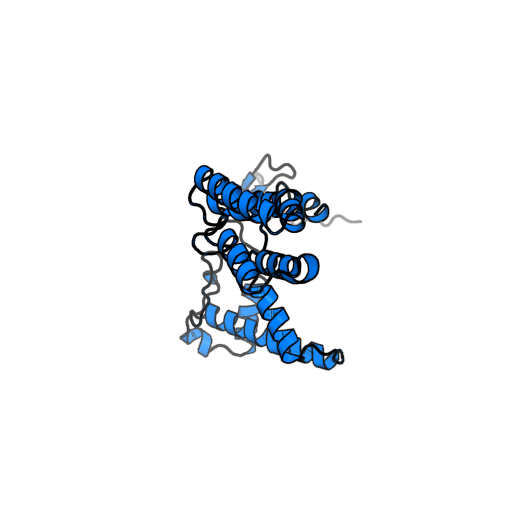 ? 5.296 -22.317 3.977 1.00 81.69 124 LEU A N 1
ATOM 1015 C CA . LEU A 1 124 ? 5.918 -22.880 5.177 1.00 81.69 124 LEU A CA 1
ATOM 1016 C C . LEU A 1 124 ? 4.928 -23.090 6.334 1.00 81.69 124 LEU A C 1
ATOM 1018 O O . LEU A 1 124 ? 5.348 -23.394 7.450 1.00 81.69 124 LEU A O 1
ATOM 1022 N N . ASN A 1 125 ? 3.622 -22.886 6.121 1.00 82.50 125 ASN A N 1
ATOM 1023 C CA . ASN A 1 125 ? 2.594 -22.967 7.167 1.00 82.50 125 ASN A CA 1
ATOM 1024 C C . ASN A 1 125 ? 2.950 -22.193 8.451 1.00 82.50 125 ASN A C 1
ATOM 1026 O O . ASN A 1 125 ? 2.597 -22.611 9.551 1.00 82.50 125 ASN A O 1
ATOM 1030 N N . TRP A 1 126 ? 3.673 -21.078 8.314 1.00 79.12 126 TRP A N 1
ATOM 1031 C CA . TRP A 1 126 ? 4.131 -20.230 9.418 1.00 79.12 126 TRP A CA 1
ATOM 1032 C C . TRP A 1 126 ? 5.018 -20.942 10.457 1.00 79.12 126 TRP A C 1
ATOM 1034 O O . TRP A 1 126 ? 5.160 -20.452 11.577 1.00 79.12 126 TRP A O 1
ATOM 1044 N N . LYS A 1 127 ? 5.642 -22.073 10.102 1.00 80.06 127 LYS A N 1
ATOM 1045 C CA . LYS A 1 127 ? 6.498 -22.861 11.001 1.00 80.06 127 LYS A CA 1
ATOM 1046 C C . LYS A 1 127 ? 7.990 -22.686 10.686 1.00 80.06 127 LYS A C 1
ATOM 1048 O O . LYS A 1 127 ? 8.350 -22.497 9.520 1.00 80.06 127 LYS A O 1
ATOM 1053 N N . PRO A 1 128 ? 8.879 -22.799 11.690 1.00 82.81 128 PRO A N 1
ATOM 1054 C CA . PRO A 1 128 ? 10.315 -22.927 11.455 1.00 82.81 128 PRO A CA 1
ATOM 1055 C C . PRO A 1 128 ? 10.618 -24.147 10.576 1.00 82.81 128 PRO A C 1
ATOM 1057 O O . PRO A 1 128 ? 10.019 -25.202 10.761 1.00 82.81 128 PRO A O 1
ATOM 1060 N N . HIS A 1 129 ? 11.546 -23.997 9.635 1.00 81.12 129 HIS A N 1
ATOM 1061 C CA . HIS A 1 129 ? 12.000 -25.061 8.735 1.00 81.12 129 HIS A CA 1
ATOM 1062 C C . HIS A 1 129 ? 13.524 -25.131 8.738 1.00 81.12 129 HIS A C 1
ATOM 1064 O O . HIS A 1 129 ? 14.202 -24.158 9.085 1.00 81.12 129 HIS A O 1
ATOM 1070 N N . LYS A 1 130 ? 14.077 -26.274 8.321 1.00 89.19 130 LYS A N 1
ATOM 1071 C CA . LYS A 1 130 ? 15.526 -26.402 8.138 1.00 89.19 130 LYS A CA 1
ATOM 1072 C C . LYS A 1 130 ? 15.974 -25.490 6.993 1.00 89.19 130 LYS A C 1
ATOM 1074 O O . LYS A 1 130 ? 15.273 -25.339 5.994 1.00 89.19 130 LYS A O 1
ATOM 1079 N N . ILE A 1 131 ? 17.169 -24.912 7.115 1.00 86.31 131 ILE A N 1
ATOM 1080 C CA . ILE A 1 131 ? 17.721 -23.971 6.124 1.00 86.31 131 ILE A CA 1
ATOM 1081 C C . ILE A 1 131 ? 17.653 -24.511 4.675 1.00 86.31 131 ILE A C 1
ATOM 1083 O O . ILE A 1 131 ? 17.233 -23.754 3.803 1.00 86.31 131 ILE A O 1
ATOM 1087 N N . PRO A 1 132 ? 17.973 -25.790 4.377 1.00 90.81 132 PRO A N 1
ATOM 1088 C CA . PRO A 1 132 ? 17.884 -26.311 3.007 1.00 90.81 132 PRO A CA 1
ATOM 1089 C C . PRO A 1 132 ? 16.463 -26.297 2.417 1.00 90.81 132 PRO A C 1
ATOM 1091 O O . PRO A 1 132 ? 16.269 -25.969 1.244 1.00 90.81 132 PRO A O 1
ATOM 1094 N N . GLU A 1 133 ? 15.454 -26.606 3.232 1.00 83.50 133 GLU A N 1
ATOM 1095 C CA . GLU A 1 133 ? 14.044 -26.578 2.823 1.00 83.50 133 GLU A CA 1
ATOM 1096 C C . GLU A 1 133 ? 13.591 -25.139 2.571 1.00 83.50 133 GLU A C 1
ATOM 1098 O O . GLU A 1 133 ? 12.943 -24.855 1.563 1.00 83.50 133 GLU A O 1
ATOM 1103 N N . LEU A 1 134 ? 14.015 -24.210 3.434 1.00 84.12 134 LEU A N 1
ATOM 1104 C CA . LEU A 1 134 ? 13.758 -22.784 3.260 1.00 84.12 134 LEU A CA 1
ATOM 1105 C C . LEU A 1 134 ? 14.372 -22.252 1.956 1.00 84.12 134 LEU A C 1
ATOM 1107 O O . LEU A 1 134 ? 13.692 -21.555 1.207 1.00 84.12 134 LEU A O 1
ATOM 1111 N N . ILE A 1 135 ? 15.626 -22.608 1.654 1.00 86.38 135 ILE A N 1
ATOM 1112 C CA . ILE A 1 135 ? 16.297 -22.235 0.397 1.00 86.38 135 ILE A CA 1
ATOM 1113 C C . ILE A 1 135 ? 15.507 -22.759 -0.806 1.00 86.38 135 ILE A C 1
ATOM 1115 O O . ILE A 1 135 ? 15.267 -22.020 -1.762 1.00 86.38 135 ILE A O 1
ATOM 1119 N N . THR A 1 136 ? 15.054 -24.012 -0.744 1.00 88.31 136 THR A N 1
ATOM 1120 C CA . THR A 1 136 ? 14.249 -24.626 -1.807 1.00 88.31 136 THR A CA 1
ATOM 1121 C C . THR A 1 136 ? 12.945 -23.856 -2.021 1.00 88.31 136 THR A C 1
ATOM 1123 O O . THR A 1 136 ? 12.644 -23.465 -3.148 1.00 88.31 136 THR A O 1
ATOM 1126 N N . LYS A 1 137 ? 12.218 -23.527 -0.944 1.00 83.62 137 LYS A N 1
ATOM 1127 C CA . LYS A 1 137 ? 10.977 -22.738 -1.024 1.00 83.62 137 LYS A CA 1
ATOM 1128 C C . LYS A 1 137 ? 11.190 -21.320 -1.535 1.00 83.62 137 LYS A C 1
ATOM 1130 O O . LYS A 1 137 ? 10.396 -20.840 -2.339 1.00 83.62 137 LYS A O 1
ATOM 1135 N N . ILE A 1 138 ? 12.265 -20.652 -1.131 1.00 85.38 138 ILE A N 1
ATOM 1136 C CA . ILE A 1 138 ? 12.605 -19.327 -1.662 1.00 85.38 138 ILE A CA 1
ATOM 1137 C C . ILE A 1 138 ? 12.849 -19.406 -3.173 1.00 85.38 138 ILE A C 1
ATOM 1139 O O . ILE A 1 138 ? 12.332 -18.570 -3.914 1.00 85.38 138 ILE A O 1
ATOM 1143 N N . ASN A 1 139 ? 13.570 -20.427 -3.642 1.00 86.31 139 ASN A N 1
ATOM 1144 C CA . ASN A 1 139 ? 13.816 -20.630 -5.068 1.00 86.31 139 ASN A CA 1
ATOM 1145 C C . ASN A 1 139 ? 12.525 -20.917 -5.850 1.00 86.31 139 ASN A C 1
ATOM 1147 O O . ASN A 1 139 ? 12.348 -20.365 -6.935 1.00 86.31 139 ASN A O 1
ATOM 1151 N N . GLU A 1 140 ? 11.605 -21.718 -5.302 1.00 84.69 140 GLU A N 1
ATOM 1152 C CA . GLU A 1 140 ? 10.287 -21.972 -5.906 1.00 84.69 140 GLU A CA 1
ATOM 1153 C C . GLU A 1 140 ? 9.487 -20.672 -6.087 1.00 84.69 140 GLU A C 1
ATOM 1155 O O . GLU A 1 140 ? 8.973 -20.397 -7.171 1.00 84.69 140 GLU A O 1
ATOM 1160 N N . ILE A 1 141 ? 9.413 -19.831 -5.051 1.00 83.19 141 ILE A N 1
ATOM 1161 C CA . ILE A 1 141 ? 8.640 -18.582 -5.117 1.00 83.19 141 ILE A CA 1
ATOM 1162 C C . ILE A 1 141 ? 9.346 -17.558 -6.015 1.00 83.19 141 ILE A C 1
ATOM 1164 O O . ILE A 1 141 ? 8.696 -16.866 -6.799 1.00 83.19 141 ILE A O 1
ATOM 1168 N N . SER A 1 142 ? 10.678 -17.490 -5.963 1.00 83.44 142 SER A N 1
ATOM 1169 C CA . SER A 1 142 ? 11.465 -16.673 -6.887 1.00 83.44 142 SER A CA 1
ATOM 1170 C C . SER A 1 142 ? 11.199 -17.077 -8.339 1.00 83.44 142 SER A C 1
ATOM 1172 O O . SER A 1 142 ? 10.984 -16.214 -9.189 1.00 83.44 142 SER A O 1
ATOM 1174 N N . ALA A 1 143 ? 11.102 -18.378 -8.632 1.00 83.69 143 ALA A N 1
ATOM 1175 C CA . ALA A 1 143 ? 10.809 -18.866 -9.977 1.00 83.69 143 ALA A CA 1
ATOM 1176 C C . ALA A 1 143 ? 9.478 -18.333 -10.539 1.00 83.69 143 ALA A C 1
ATOM 1178 O O . ALA A 1 143 ? 9.401 -18.104 -11.748 1.00 83.69 143 ALA A O 1
ATOM 1179 N N . ILE A 1 144 ? 8.478 -18.071 -9.686 1.00 80.81 144 ILE A N 1
ATOM 1180 C CA . ILE A 1 144 ? 7.213 -17.430 -10.083 1.00 80.81 144 ILE A CA 1
ATOM 1181 C C . ILE A 1 144 ? 7.466 -15.987 -10.543 1.00 80.81 144 ILE A C 1
ATOM 1183 O O . ILE A 1 144 ? 7.029 -15.607 -11.623 1.00 80.81 144 ILE A O 1
ATOM 1187 N N . GLN A 1 145 ? 8.251 -15.203 -9.797 1.00 79.12 145 GLN A N 1
ATOM 1188 C CA . GLN A 1 145 ? 8.604 -13.837 -10.216 1.00 79.12 145 GLN A CA 1
ATOM 1189 C C . GLN A 1 145 ? 9.394 -13.829 -11.528 1.00 79.12 145 GLN A C 1
ATOM 1191 O O . GLN A 1 145 ? 9.147 -13.016 -12.416 1.00 79.12 145 GLN A O 1
ATOM 1196 N N . PHE A 1 146 ? 10.331 -14.768 -11.679 1.00 85.50 146 PHE A N 1
ATOM 1197 C CA . PHE A 1 146 ? 11.068 -14.946 -12.927 1.00 85.50 146 PHE A CA 1
ATOM 1198 C C . PHE A 1 146 ? 10.154 -15.365 -14.085 1.00 85.50 146 PHE A C 1
ATOM 1200 O O . PHE A 1 146 ? 10.462 -15.053 -15.234 1.00 85.50 146 PHE A O 1
ATOM 1207 N N . HIS A 1 147 ? 9.061 -16.081 -13.822 1.00 86.06 147 HIS A N 1
ATOM 1208 C CA . HIS A 1 147 ? 8.063 -16.405 -14.837 1.00 86.06 147 HIS A CA 1
ATOM 1209 C C . HIS A 1 147 ? 7.320 -15.148 -15.299 1.00 86.06 147 HIS A C 1
ATOM 1211 O O . HIS A 1 147 ? 7.309 -14.875 -16.496 1.00 86.06 147 HIS A O 1
ATOM 1217 N N . ASP A 1 148 ? 6.820 -14.335 -14.371 1.00 86.00 148 ASP A N 1
ATOM 1218 C CA . ASP A 1 148 ? 6.134 -13.077 -14.691 1.00 86.00 148 ASP A CA 1
ATOM 1219 C C . ASP A 1 148 ? 7.036 -12.117 -15.493 1.00 86.00 148 ASP A C 1
ATOM 1221 O O . ASP A 1 148 ? 6.626 -11.560 -16.512 1.00 86.00 148 ASP A O 1
ATOM 1225 N N . LEU A 1 149 ? 8.313 -12.007 -15.107 1.00 87.12 149 LEU A N 1
ATOM 1226 C CA . LEU A 1 149 ? 9.338 -11.254 -15.843 1.00 87.12 149 LEU A CA 1
ATOM 1227 C C . LEU A 1 149 ? 9.570 -11.785 -17.264 1.00 87.12 149 LEU A C 1
ATOM 1229 O O . LEU A 1 149 ? 9.728 -11.002 -18.202 1.00 87.12 149 LEU A O 1
ATOM 1233 N N . ARG A 1 150 ? 9.605 -13.111 -17.447 1.00 90.56 150 ARG A N 1
ATOM 1234 C CA . ARG A 1 150 ? 9.733 -13.727 -18.780 1.00 90.56 150 ARG A CA 1
ATOM 1235 C C . ARG A 1 150 ? 8.527 -13.403 -19.653 1.00 90.56 150 ARG A C 1
ATOM 1237 O O . ARG A 1 150 ? 8.719 -13.070 -20.818 1.00 90.56 150 ARG A O 1
ATOM 1244 N N . CYS A 1 151 ? 7.326 -13.465 -19.085 1.00 89.25 151 CYS A N 1
ATOM 1245 C CA . CYS A 1 151 ? 6.093 -13.137 -19.787 1.00 89.25 151 CYS A CA 1
ATOM 1246 C C . CYS A 1 151 ? 6.092 -11.673 -20.256 1.00 89.25 151 CYS A C 1
ATOM 1248 O O . CYS A 1 151 ? 5.835 -11.405 -21.434 1.00 89.25 151 CYS A O 1
ATOM 1250 N N . ALA A 1 152 ? 6.518 -10.745 -19.392 1.00 90.25 152 ALA A N 1
ATOM 1251 C CA . ALA A 1 152 ? 6.633 -9.328 -19.731 1.00 90.25 152 ALA A CA 1
ATOM 1252 C C . ALA A 1 152 ? 7.602 -9.061 -20.900 1.00 90.25 152 ALA A C 1
ATOM 1254 O O . ALA A 1 152 ? 7.328 -8.214 -21.754 1.00 90.25 152 ALA A O 1
ATOM 1255 N N . LEU A 1 153 ? 8.713 -9.809 -20.994 1.00 92.12 153 LEU A N 1
ATOM 1256 C CA . LEU A 1 153 ? 9.688 -9.659 -22.084 1.00 92.12 153 LEU A CA 1
ATOM 1257 C C . LEU A 1 153 ? 9.082 -9.920 -23.465 1.00 92.12 153 LEU A C 1
ATOM 1259 O O . LEU A 1 153 ? 9.506 -9.282 -24.424 1.00 92.12 153 LEU A O 1
ATOM 1263 N N . HIS A 1 154 ? 8.100 -10.813 -23.582 1.00 90.00 154 HIS A N 1
ATOM 1264 C CA . HIS A 1 154 ? 7.421 -11.092 -24.850 1.00 90.00 154 HIS A CA 1
ATOM 1265 C C . HIS A 1 154 ? 5.982 -10.571 -24.909 1.00 90.00 154 HIS A C 1
ATOM 1267 O O . HIS A 1 154 ? 5.208 -10.987 -25.768 1.00 90.00 154 HIS A O 1
ATOM 1273 N N . GLY A 1 155 ? 5.629 -9.637 -24.021 1.00 84.06 155 GLY A N 1
ATOM 1274 C CA . GLY A 1 155 ? 4.341 -8.944 -24.035 1.00 84.06 155 GLY A CA 1
ATOM 1275 C C . GLY A 1 155 ? 3.141 -9.826 -23.693 1.00 84.06 155 GLY A C 1
ATOM 1276 O O . GLY A 1 155 ? 2.070 -9.600 -24.243 1.00 84.06 155 GLY A O 1
ATOM 1277 N N . ASN A 1 156 ? 3.320 -10.827 -22.829 1.00 83.38 156 ASN A N 1
ATOM 1278 C CA . ASN A 1 156 ? 2.233 -11.650 -22.297 1.00 83.38 156 ASN A CA 1
ATOM 1279 C C . ASN A 1 156 ? 2.140 -11.506 -20.766 1.00 83.38 156 ASN A C 1
ATOM 1281 O O . ASN A 1 156 ? 3.112 -11.126 -20.114 1.00 83.38 156 ASN A O 1
ATOM 1285 N N . GLY A 1 157 ? 1.008 -11.894 -20.182 1.00 82.94 157 GLY A N 1
ATOM 1286 C CA . GLY A 1 157 ? 0.770 -11.837 -18.739 1.00 82.94 157 GLY A CA 1
ATOM 1287 C C . GLY A 1 157 ? 0.395 -10.441 -18.233 1.00 82.94 157 GLY A C 1
ATOM 1288 O O . GLY A 1 157 ? 0.055 -9.548 -19.003 1.00 82.94 157 GLY A O 1
ATOM 1289 N N . ASN A 1 158 ? 0.446 -10.265 -16.913 1.00 79.56 158 ASN A N 1
ATOM 1290 C CA . ASN A 1 158 ? -0.108 -9.087 -16.231 1.00 79.56 158 ASN A CA 1
ATOM 1291 C C . ASN A 1 158 ? 0.842 -7.881 -16.167 1.00 79.56 158 ASN A C 1
ATOM 1293 O O . ASN A 1 158 ? 0.474 -6.838 -15.633 1.00 79.56 158 ASN A O 1
ATOM 1297 N N . TYR A 1 159 ? 2.074 -8.024 -16.655 1.00 83.00 159 TYR A N 1
ATOM 1298 C CA . TYR A 1 159 ? 3.115 -7.009 -16.530 1.00 83.00 159 TYR A CA 1
ATOM 1299 C C . TYR A 1 159 ? 3.652 -6.609 -17.901 1.00 83.00 159 TYR A C 1
ATOM 1301 O O . TYR A 1 159 ? 3.820 -7.443 -18.791 1.00 83.00 159 TYR A O 1
ATOM 1309 N N . ILE A 1 160 ? 3.975 -5.326 -18.046 1.00 85.50 160 ILE A N 1
ATOM 1310 C CA . ILE A 1 160 ? 4.583 -4.753 -19.248 1.00 85.50 160 ILE A CA 1
ATOM 1311 C C . ILE A 1 160 ? 5.903 -4.069 -18.894 1.00 85.50 160 ILE A C 1
ATOM 1313 O O . ILE A 1 160 ? 6.110 -3.637 -17.761 1.00 85.50 160 ILE A O 1
ATOM 1317 N N . LEU A 1 161 ? 6.808 -3.975 -19.868 1.00 86.19 161 LEU A N 1
ATOM 1318 C CA . LEU A 1 161 ? 8.054 -3.229 -19.710 1.00 86.19 161 LEU A CA 1
ATOM 1319 C C . LEU A 1 161 ? 7.776 -1.723 -19.751 1.00 86.19 161 LEU A C 1
ATOM 1321 O O . LEU A 1 161 ? 7.069 -1.249 -20.641 1.00 86.19 161 LEU A O 1
ATOM 1325 N N . GLU A 1 162 ? 8.396 -0.978 -18.839 1.00 83.75 162 GLU A N 1
ATOM 1326 C CA . GLU A 1 162 ? 8.428 0.484 -18.900 1.00 83.75 162 GLU A CA 1
ATOM 1327 C C . GLU A 1 162 ? 9.140 0.984 -20.165 1.00 83.75 162 GLU A C 1
ATOM 1329 O O . GLU A 1 162 ? 9.969 0.285 -20.757 1.00 83.75 162 GLU A O 1
ATOM 1334 N N . ASP A 1 163 ? 8.874 2.234 -20.549 1.00 79.06 163 ASP A N 1
ATOM 1335 C CA . ASP A 1 163 ? 9.455 2.867 -21.739 1.00 79.06 163 ASP A CA 1
ATOM 1336 C C . ASP A 1 163 ? 10.988 2.821 -21.763 1.00 79.06 163 ASP A C 1
ATOM 1338 O O . ASP A 1 163 ? 11.592 2.557 -22.804 1.00 79.06 163 ASP A O 1
ATOM 1342 N N . THR A 1 164 ? 11.620 2.991 -20.601 1.00 80.62 164 THR A N 1
ATOM 1343 C CA . THR A 1 164 ? 13.081 2.943 -20.415 1.00 80.62 164 THR A CA 1
ATOM 1344 C C . THR A 1 164 ? 13.678 1.541 -20.590 1.00 80.62 164 THR A C 1
ATOM 1346 O O . THR A 1 164 ? 14.899 1.394 -20.714 1.00 80.62 164 THR A O 1
ATOM 1349 N N . MET A 1 165 ? 12.829 0.511 -20.605 1.00 84.06 165 MET A N 1
ATOM 1350 C CA . MET A 1 165 ? 13.195 -0.903 -20.680 1.00 84.06 165 MET A CA 1
ATOM 1351 C C . MET A 1 165 ? 12.647 -1.595 -21.935 1.00 84.06 165 MET A C 1
ATOM 1353 O O . MET A 1 165 ? 12.922 -2.779 -22.142 1.00 84.06 165 MET A O 1
ATOM 1357 N N . LYS A 1 166 ? 11.932 -0.876 -22.815 1.00 86.12 166 LYS A N 1
ATOM 1358 C CA . LYS A 1 166 ? 11.328 -1.418 -24.047 1.00 86.12 166 LYS A CA 1
ATOM 1359 C C . LYS A 1 166 ? 12.326 -2.122 -24.968 1.00 86.12 166 LYS A C 1
ATOM 1361 O O . LYS A 1 166 ? 11.945 -3.070 -25.647 1.00 86.12 166 LYS A O 1
ATOM 1366 N N . GLN A 1 167 ? 13.602 -1.734 -24.953 1.00 87.25 167 GLN A N 1
ATOM 1367 C CA . GLN A 1 167 ? 14.671 -2.396 -25.716 1.00 87.25 167 GLN A CA 1
ATOM 1368 C C . GLN A 1 167 ? 14.888 -3.871 -25.343 1.00 87.25 167 GLN A C 1
ATOM 1370 O O . GLN A 1 167 ? 15.513 -4.607 -26.104 1.00 87.25 167 GLN A O 1
ATOM 1375 N N . HIS A 1 168 ? 14.414 -4.310 -24.172 1.00 90.81 168 HIS A N 1
ATOM 1376 C CA . HIS A 1 168 ? 14.477 -5.717 -23.776 1.00 90.81 168 HIS A CA 1
ATOM 1377 C C . HIS A 1 168 ? 13.341 -6.552 -24.349 1.00 90.81 168 HIS A C 1
ATOM 1379 O O . HIS A 1 168 ? 13.423 -7.777 -24.270 1.00 90.81 168 HIS A O 1
ATOM 1385 N N . LYS A 1 169 ? 12.311 -5.927 -24.933 1.00 92.44 169 LYS A N 1
ATOM 1386 C CA . LYS A 1 169 ? 11.1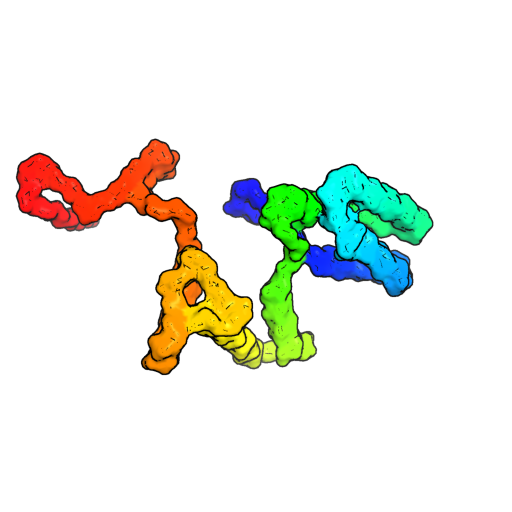84 -6.645 -25.522 1.00 92.44 169 LYS A CA 1
ATOM 1387 C C . LYS A 1 169 ? 11.680 -7.588 -26.619 1.00 92.44 169 LYS A C 1
ATOM 1389 O O . LYS A 1 169 ? 12.493 -7.222 -27.466 1.00 92.44 169 LYS A O 1
ATOM 1394 N N . VAL A 1 170 ? 11.172 -8.810 -26.600 1.00 92.69 170 VAL A N 1
ATOM 1395 C CA . VAL A 1 170 ? 11.455 -9.860 -27.575 1.00 92.69 170 VAL A CA 1
ATOM 1396 C C . VAL A 1 170 ? 10.137 -10.237 -28.232 1.00 92.69 170 VAL A C 1
ATOM 1398 O O . VAL A 1 170 ? 9.148 -10.462 -27.544 1.00 92.69 170 VAL A O 1
ATOM 1401 N N . ALA A 1 171 ? 10.098 -10.297 -29.560 1.00 92.25 171 ALA A N 1
ATOM 1402 C CA . ALA A 1 171 ? 8.899 -10.754 -30.251 1.00 92.25 171 ALA A CA 1
ATOM 1403 C C . ALA A 1 171 ? 8.587 -12.226 -29.876 1.00 92.25 171 ALA A C 1
ATOM 1405 O O . ALA A 1 171 ? 9.527 -13.003 -29.667 1.00 92.25 171 ALA A O 1
ATOM 1406 N N . PRO A 1 172 ? 7.308 -12.630 -29.746 1.00 91.00 172 PRO A N 1
ATOM 1407 C CA . PRO A 1 172 ? 6.949 -13.977 -29.290 1.00 91.00 172 PRO A CA 1
ATOM 1408 C C . PRO A 1 172 ? 7.555 -15.108 -30.132 1.00 91.00 172 PRO A C 1
ATOM 1410 O O . PRO A 1 172 ? 8.042 -16.098 -29.589 1.00 91.00 172 PRO A O 1
ATOM 1413 N N . ASP A 1 173 ? 7.595 -14.939 -31.451 1.00 92.75 173 ASP A N 1
ATOM 1414 C CA . ASP A 1 173 ? 8.185 -15.880 -32.406 1.00 92.75 173 ASP A CA 1
ATOM 1415 C C . ASP A 1 173 ? 9.699 -16.052 -32.194 1.00 92.75 173 ASP A C 1
ATOM 1417 O O . ASP A 1 173 ? 10.223 -17.167 -32.245 1.00 92.75 173 ASP A O 1
ATOM 1421 N N . VAL A 1 174 ? 10.400 -14.957 -31.884 1.00 92.75 174 VAL A N 1
ATOM 1422 C CA . VAL A 1 174 ? 11.823 -14.974 -31.530 1.00 92.75 174 VAL A CA 1
ATOM 1423 C C . VAL A 1 174 ? 12.012 -15.651 -30.178 1.00 92.75 174 VAL A C 1
ATOM 1425 O O . VAL A 1 174 ? 12.909 -16.477 -30.030 1.00 92.75 174 VAL A O 1
ATOM 1428 N N . TRP A 1 175 ? 11.158 -15.353 -29.196 1.00 93.00 175 TRP A N 1
ATOM 1429 C CA . TRP A 1 175 ? 11.242 -15.938 -27.858 1.00 93.00 175 TRP A CA 1
ATOM 1430 C C . TRP A 1 175 ? 11.095 -17.461 -27.874 1.00 93.00 175 TRP A C 1
ATOM 1432 O O . TRP A 1 175 ? 11.828 -18.157 -27.168 1.00 93.00 175 TRP A O 1
ATOM 1442 N N . LEU A 1 176 ? 10.187 -17.995 -28.694 1.00 91.50 176 LEU A N 1
ATOM 1443 C CA . LEU A 1 176 ? 9.982 -19.439 -28.832 1.00 91.50 176 LEU A CA 1
ATOM 1444 C C . LEU A 1 176 ? 11.239 -20.160 -29.332 1.00 91.50 176 LEU A C 1
ATOM 1446 O O . LEU A 1 176 ? 11.546 -21.240 -28.832 1.00 91.50 176 LEU A O 1
ATOM 1450 N N . LYS A 1 177 ? 11.999 -19.526 -30.232 1.00 94.06 177 LYS A N 1
ATOM 1451 C CA . LYS A 1 177 ? 13.238 -20.068 -30.814 1.00 94.06 177 LYS A CA 1
ATOM 1452 C C . LYS A 1 177 ? 14.437 -20.033 -29.861 1.00 94.06 177 LYS A C 1
ATOM 1454 O O . LYS A 1 177 ? 15.428 -20.707 -30.118 1.00 94.06 177 LYS A O 1
ATOM 1459 N N . LEU A 1 178 ? 14.368 -19.270 -28.767 1.00 92.75 178 LEU A N 1
ATOM 1460 C CA . LEU A 1 178 ? 15.459 -19.189 -27.795 1.00 92.75 178 LEU A CA 1
ATOM 1461 C C . LEU A 1 178 ? 15.537 -20.446 -26.920 1.00 92.75 178 LEU A C 1
ATOM 1463 O O . LEU A 1 178 ? 14.540 -20.912 -26.349 1.00 92.75 178 LEU A O 1
ATOM 1467 N N . SER A 1 179 ? 16.761 -20.920 -26.710 1.00 94.06 179 SER A N 1
ATOM 1468 C CA . SER A 1 179 ? 17.077 -21.936 -25.710 1.00 94.06 179 SER A CA 1
ATOM 1469 C C . SER A 1 179 ? 16.835 -21.424 -24.283 1.00 94.06 179 SER A C 1
ATOM 1471 O O . SER A 1 179 ? 16.712 -20.224 -24.011 1.00 94.06 179 SER A O 1
ATOM 1473 N N . ARG A 1 180 ? 16.788 -22.343 -23.311 1.00 87.19 180 ARG A N 1
ATOM 1474 C CA . ARG A 1 180 ? 16.572 -21.995 -21.896 1.00 87.19 180 ARG A CA 1
ATOM 1475 C C . ARG A 1 180 ? 17.672 -21.081 -21.342 1.00 87.19 180 ARG A C 1
ATOM 1477 O O . ARG A 1 180 ? 17.376 -20.172 -20.566 1.00 87.19 180 ARG A O 1
ATOM 1484 N N . SER A 1 181 ? 18.924 -21.299 -21.741 1.00 90.00 181 SER A N 1
ATOM 1485 C CA . SER A 1 181 ? 20.062 -20.477 -21.316 1.00 90.00 181 SER A CA 1
ATOM 1486 C C . SER A 1 181 ? 19.978 -19.061 -21.892 1.00 90.00 181 SER A C 1
ATOM 1488 O O . SER A 1 181 ? 20.216 -18.093 -21.170 1.00 90.00 181 SER A O 1
ATOM 1490 N N . GLU A 1 182 ? 19.558 -18.914 -23.148 1.00 92.00 182 GLU A N 1
ATOM 1491 C CA . GLU A 1 182 ? 19.354 -17.610 -23.787 1.00 92.00 182 GLU A CA 1
ATOM 1492 C C . GLU A 1 182 ? 18.185 -16.844 -23.170 1.00 92.00 182 GLU A C 1
ATOM 1494 O O . GLU A 1 182 ? 18.326 -15.657 -22.865 1.00 92.00 182 GLU A O 1
ATOM 1499 N N . LYS A 1 183 ? 17.064 -17.526 -22.904 1.00 91.62 183 LYS A N 1
ATOM 1500 C CA . LYS A 1 183 ? 15.927 -16.959 -22.161 1.00 91.62 183 LYS A CA 1
ATOM 1501 C C . LYS A 1 183 ? 16.377 -16.443 -20.797 1.00 91.62 183 LYS A C 1
ATOM 1503 O O . LYS A 1 183 ? 16.088 -15.303 -20.443 1.00 91.62 183 LYS A O 1
ATOM 1508 N N . ASN A 1 184 ? 17.154 -17.234 -20.055 1.00 89.19 184 ASN A N 1
ATOM 1509 C CA . ASN A 1 184 ? 17.709 -16.809 -18.770 1.00 89.19 184 ASN A CA 1
ATOM 1510 C C . ASN A 1 184 ? 18.645 -15.605 -18.918 1.00 89.19 184 ASN A C 1
ATOM 1512 O O . ASN A 1 184 ? 18.525 -14.650 -18.156 1.00 89.19 184 ASN A O 1
ATOM 1516 N N . ARG A 1 185 ? 19.540 -15.606 -19.912 1.00 91.19 185 ARG A N 1
ATOM 1517 C CA . ARG A 1 185 ? 20.454 -14.484 -20.170 1.00 91.19 185 ARG A CA 1
ATOM 1518 C C . ARG A 1 185 ? 19.694 -13.186 -20.448 1.00 91.19 185 ARG A C 1
ATOM 1520 O O . ARG A 1 185 ? 20.103 -12.139 -19.958 1.00 91.19 185 ARG A O 1
ATOM 1527 N N . ARG A 1 186 ? 18.588 -13.241 -21.198 1.00 91.44 186 ARG A N 1
ATOM 1528 C CA . ARG A 1 186 ? 17.721 -12.078 -21.466 1.00 91.44 186 ARG A CA 1
ATOM 1529 C C . ARG A 1 186 ? 17.098 -11.531 -20.182 1.00 91.44 186 ARG A C 1
ATOM 1531 O O . ARG A 1 186 ? 17.179 -10.330 -19.949 1.00 91.44 186 ARG A O 1
ATOM 1538 N N . VAL A 1 187 ? 16.561 -12.403 -19.328 1.00 90.81 187 VAL A N 1
ATOM 1539 C CA . VAL A 1 187 ? 15.990 -11.996 -18.031 1.00 90.81 187 VAL A CA 1
ATOM 1540 C C . VAL A 1 187 ? 17.055 -11.379 -17.125 1.00 90.81 187 VAL A C 1
ATOM 1542 O O . VAL A 1 187 ? 16.845 -10.305 -16.572 1.00 90.81 187 VAL A O 1
ATOM 1545 N N . TRP A 1 188 ? 18.234 -11.995 -17.026 1.00 90.25 188 TRP A N 1
ATOM 1546 C CA . TRP A 1 188 ? 19.342 -11.441 -16.243 1.00 90.25 188 TRP A CA 1
ATOM 1547 C C . TRP A 1 188 ? 19.856 -10.111 -16.795 1.00 90.25 188 TRP A C 1
ATOM 1549 O O . TRP A 1 188 ? 20.238 -9.240 -16.021 1.00 90.25 188 TRP A O 1
ATOM 1559 N N . LYS A 1 189 ? 19.829 -9.917 -18.118 1.00 90.00 189 LYS A N 1
ATOM 1560 C CA . LYS A 1 189 ? 20.186 -8.636 -18.741 1.00 90.00 189 LYS A CA 1
ATOM 1561 C C . LYS A 1 189 ? 19.197 -7.527 -18.369 1.00 90.00 189 LYS A C 1
ATOM 1563 O O . LYS A 1 189 ? 19.634 -6.403 -18.144 1.00 90.00 189 LYS A O 1
ATOM 1568 N N . LEU A 1 190 ? 17.903 -7.845 -18.286 1.00 89.00 190 LEU A N 1
ATOM 1569 C CA . LEU A 1 190 ? 16.881 -6.920 -17.794 1.00 89.00 190 LEU A CA 1
ATOM 1570 C C . LEU A 1 190 ? 17.129 -6.572 -16.318 1.00 89.00 190 LEU A C 1
ATOM 1572 O O . LEU A 1 190 ? 17.225 -5.398 -15.983 1.00 89.00 190 LEU A O 1
ATOM 1576 N N . LEU A 1 191 ? 17.313 -7.578 -15.457 1.00 87.00 191 LEU A N 1
ATOM 1577 C CA . LEU A 1 191 ? 17.543 -7.374 -14.018 1.00 87.00 191 LEU A CA 1
ATOM 1578 C C . LEU A 1 191 ? 18.864 -6.658 -13.701 1.00 87.00 191 LEU A C 1
ATOM 1580 O O . LEU A 1 191 ? 18.966 -5.958 -12.699 1.00 87.00 191 LEU A O 1
ATOM 1584 N N . GLY A 1 192 ? 19.882 -6.837 -14.542 1.00 85.31 192 GLY A N 1
ATOM 1585 C CA . GLY A 1 192 ? 21.180 -6.183 -14.401 1.00 85.31 192 GLY A CA 1
ATOM 1586 C C . GLY A 1 192 ? 21.239 -4.769 -14.983 1.00 85.31 192 GLY A C 1
ATOM 1587 O O . GLY A 1 192 ? 22.245 -4.081 -14.788 1.00 85.31 192 GLY A O 1
ATOM 1588 N N . GLN A 1 193 ? 20.209 -4.319 -15.711 1.00 82.94 193 GLN A N 1
ATOM 1589 C CA . GLN A 1 193 ? 20.197 -2.968 -16.258 1.00 82.94 193 GLN A CA 1
ATOM 1590 C C . GLN A 1 193 ? 19.946 -1.955 -15.137 1.00 82.94 193 GLN A C 1
ATOM 1592 O O . GLN A 1 193 ? 18.897 -1.943 -14.499 1.00 82.94 193 GLN A O 1
ATOM 1597 N N . LYS A 1 194 ? 20.915 -1.059 -14.928 1.00 75.75 194 LYS A N 1
ATOM 1598 C CA . LYS A 1 194 ? 20.749 0.073 -14.013 1.00 75.75 194 LYS A CA 1
ATOM 1599 C C . LYS A 1 194 ? 19.668 1.026 -14.545 1.00 75.75 194 LYS A C 1
ATOM 1601 O O . LYS A 1 194 ? 19.563 1.170 -15.768 1.00 75.75 194 LYS A O 1
ATOM 1606 N N . PRO A 1 195 ? 18.905 1.697 -13.662 1.00 59.84 195 PRO A N 1
ATOM 1607 C CA . PRO A 1 195 ? 17.966 2.734 -14.067 1.00 59.84 195 PRO A CA 1
ATOM 1608 C C . PRO A 1 195 ? 18.677 3.737 -14.973 1.00 59.84 195 PRO A C 1
ATOM 1610 O O . PRO A 1 195 ? 19.709 4.299 -14.602 1.00 59.84 195 PRO A O 1
ATOM 1613 N N . VAL A 1 196 ? 18.164 3.908 -16.187 1.00 60.50 196 VAL A N 1
ATOM 1614 C CA . VAL A 1 196 ? 18.678 4.925 -17.100 1.00 60.50 196 VAL A CA 1
ATOM 1615 C C . VAL A 1 196 ? 18.056 6.230 -16.636 1.00 60.50 196 VAL A C 1
ATOM 1617 O O . VAL A 1 196 ? 16.834 6.367 -16.673 1.00 60.50 196 VAL A O 1
ATOM 1620 N N . ALA A 1 197 ? 18.880 7.158 -16.146 1.00 56.97 197 ALA A N 1
ATOM 1621 C CA . ALA A 1 197 ? 18.412 8.506 -15.858 1.00 56.97 197 ALA A CA 1
ATOM 1622 C C . ALA A 1 197 ? 17.757 9.078 -17.131 1.00 56.97 197 ALA A C 1
ATOM 1624 O O . ALA A 1 197 ? 18.267 8.835 -18.228 1.00 56.97 197 ALA A O 1
ATOM 1625 N N . PRO A 1 198 ? 16.644 9.820 -17.015 1.00 52.81 198 PRO A N 1
ATOM 1626 C CA . PRO A 1 198 ? 15.921 10.358 -18.172 1.00 52.81 198 PRO A CA 1
ATOM 1627 C C . PRO A 1 198 ? 16.793 11.274 -19.046 1.00 52.81 198 PRO A C 1
ATOM 1629 O O . PRO A 1 198 ? 16.502 11.482 -20.222 1.00 52.81 198 PRO A O 1
ATOM 1632 N N . ASP A 1 199 ? 17.897 11.772 -18.492 1.00 53.22 199 ASP A N 1
ATOM 1633 C CA . ASP A 1 199 ? 18.865 12.600 -19.186 1.00 53.22 199 ASP A CA 1
ATOM 1634 C C . ASP A 1 199 ? 19.823 11.737 -20.025 1.00 53.22 199 ASP A C 1
ATOM 1636 O O . ASP A 1 199 ? 20.909 11.331 -19.607 1.00 53.22 199 ASP A O 1
ATOM 1640 N N . ARG A 1 200 ? 19.385 11.427 -21.249 1.00 52.78 200 ARG A N 1
ATOM 1641 C CA . ARG A 1 200 ? 20.183 10.823 -22.329 1.00 52.78 200 ARG A CA 1
ATOM 1642 C C . ARG A 1 200 ? 21.246 11.774 -22.879 1.00 52.78 200 ARG A C 1
ATOM 1644 O O . ARG A 1 200 ? 21.506 11.807 -24.080 1.00 52.78 200 ARG A O 1
ATOM 1651 N N . THR A 1 201 ? 21.919 12.514 -22.022 1.00 51.78 201 THR A N 1
ATOM 1652 C CA . THR A 1 201 ? 23.119 13.212 -22.423 1.00 51.78 201 THR A CA 1
ATOM 1653 C C . THR A 1 201 ? 24.283 12.560 -21.706 1.00 51.78 201 THR A C 1
ATOM 1655 O O . THR A 1 201 ? 24.587 12.807 -20.542 1.00 51.78 201 THR A O 1
ATOM 1658 N N . ASN A 1 202 ? 24.927 11.624 -22.411 1.00 57.72 202 ASN A N 1
ATOM 1659 C CA . ASN A 1 202 ? 26.273 11.224 -22.039 1.00 57.72 202 ASN A CA 1
ATOM 1660 C C . ASN A 1 202 ? 27.076 12.526 -22.077 1.00 57.72 202 ASN A C 1
ATOM 1662 O O . ASN A 1 202 ? 27.409 12.982 -23.154 1.00 57.72 202 ASN A O 1
ATOM 1666 N N . TYR A 1 203 ? 27.291 13.179 -20.949 1.00 61.91 203 TYR A N 1
ATOM 1667 C CA . TYR A 1 203 ? 28.186 14.313 -20.812 1.00 61.91 203 TYR A CA 1
ATOM 1668 C C . TYR A 1 203 ? 29.205 13.901 -19.759 1.00 61.91 203 TYR A C 1
ATOM 1670 O O . TYR A 1 203 ? 28.840 13.392 -18.697 1.00 61.91 203 TYR A O 1
ATOM 1678 N N . ILE A 1 204 ? 30.490 14.085 -20.050 1.00 61.19 204 ILE A N 1
ATOM 1679 C CA . ILE A 1 204 ? 31.528 13.967 -19.027 1.00 61.19 204 ILE A CA 1
ATOM 1680 C C . ILE A 1 204 ? 31.410 15.233 -18.178 1.00 61.19 204 ILE A C 1
ATOM 1682 O O . ILE A 1 204 ? 31.501 16.341 -18.710 1.00 61.19 204 ILE A O 1
ATOM 1686 N N . LYS A 1 205 ? 31.141 15.067 -16.881 1.00 67.19 205 LYS A N 1
ATOM 1687 C CA . LYS A 1 205 ? 30.921 16.173 -15.939 1.00 67.19 205 LYS A CA 1
ATOM 1688 C C . LYS A 1 205 ? 32.169 16.386 -15.084 1.00 67.19 205 LYS A C 1
ATOM 1690 O O . LYS A 1 205 ? 32.845 15.418 -14.732 1.00 67.19 205 LYS A O 1
ATOM 1695 N N . SER A 1 206 ? 32.481 17.639 -14.759 1.00 66.38 206 SER A N 1
ATOM 1696 C CA . SER A 1 206 ? 33.523 17.960 -13.778 1.00 66.38 206 SER A CA 1
ATOM 1697 C C . SER A 1 206 ? 33.136 17.454 -12.381 1.00 66.38 206 SER A C 1
ATOM 1699 O O . SER A 1 206 ? 31.957 17.266 -12.084 1.00 66.38 206 SER A O 1
ATOM 1701 N N . SER A 1 207 ? 34.117 17.266 -11.494 1.00 61.50 207 SER A N 1
ATOM 1702 C CA . SER A 1 207 ? 33.907 16.761 -10.123 1.00 61.50 207 SER A CA 1
ATOM 1703 C C . SER A 1 207 ? 32.930 17.610 -9.295 1.00 61.50 207 SER A C 1
ATOM 1705 O O . SER A 1 207 ? 32.318 17.115 -8.355 1.00 61.50 207 SER A O 1
ATOM 1707 N N . ASN A 1 208 ? 32.786 18.887 -9.653 1.00 65.00 208 ASN A N 1
ATOM 1708 C CA . ASN A 1 208 ? 31.891 19.868 -9.042 1.00 65.00 208 ASN A CA 1
ATOM 1709 C C . ASN A 1 208 ? 30.664 20.203 -9.916 1.00 65.00 208 ASN A C 1
ATOM 1711 O O . ASN A 1 208 ? 29.965 21.166 -9.623 1.00 65.00 208 ASN A O 1
ATOM 1715 N N . TYR A 1 209 ? 30.415 19.450 -10.993 1.00 53.72 209 TYR A N 1
ATOM 1716 C CA . TYR A 1 209 ? 29.271 19.599 -11.905 1.00 53.72 209 TYR A CA 1
ATOM 1717 C C . TYR A 1 209 ? 29.128 20.956 -12.618 1.00 53.72 209 TYR A C 1
ATOM 1719 O O . TYR A 1 209 ? 28.136 21.169 -13.312 1.00 53.72 209 TYR A O 1
ATOM 1727 N N . SER A 1 210 ? 30.110 21.855 -12.511 1.00 64.62 210 SER A N 1
ATOM 1728 C CA . SER A 1 210 ? 30.057 23.184 -13.129 1.00 64.62 210 SER A CA 1
ATOM 1729 C C . SER A 1 210 ? 30.302 23.178 -14.641 1.00 64.62 210 SER A C 1
ATOM 1731 O O . SER A 1 210 ? 29.992 24.163 -15.304 1.00 64.62 210 SER A O 1
ATOM 1733 N N . PHE A 1 211 ? 30.834 22.085 -15.201 1.00 53.00 211 PHE A N 1
ATOM 1734 C CA . PHE A 1 211 ? 31.075 21.937 -16.638 1.00 53.00 211 PHE A CA 1
ATOM 1735 C C . PHE A 1 211 ? 30.658 20.561 -17.157 1.00 53.00 211 PHE A C 1
ATOM 1737 O O . PHE A 1 211 ? 30.858 19.539 -16.495 1.00 53.00 211 PHE A O 1
ATOM 1744 N N . GLN A 1 212 ? 30.105 20.546 -18.373 1.00 68.44 212 GLN A N 1
ATOM 1745 C CA . GLN A 1 212 ? 29.646 19.348 -19.074 1.00 68.44 212 GLN A CA 1
ATOM 1746 C C . GLN A 1 212 ? 30.169 19.364 -20.516 1.00 68.44 212 GLN A C 1
ATOM 1748 O O . GLN A 1 212 ? 30.003 20.362 -21.215 1.00 68.44 212 GLN A O 1
ATOM 1753 N N . ILE A 1 213 ? 30.805 18.274 -20.963 1.00 61.72 213 ILE A N 1
ATOM 1754 C CA . ILE A 1 213 ? 31.296 18.128 -22.346 1.00 61.72 213 ILE A CA 1
ATOM 1755 C C . ILE A 1 213 ? 30.775 16.843 -22.997 1.00 61.72 213 ILE A C 1
ATOM 1757 O O . ILE A 1 213 ? 30.744 15.797 -22.337 1.00 61.72 213 ILE A O 1
ATOM 1761 N N . PRO A 1 214 ? 30.324 16.876 -24.267 1.00 61.25 214 PRO A N 1
ATOM 1762 C CA . PRO A 1 214 ? 29.861 15.667 -24.943 1.00 61.25 214 PRO A CA 1
ATOM 1763 C C . PRO A 1 214 ? 31.050 14.715 -25.146 1.00 61.25 214 PRO A C 1
ATOM 1765 O O . PRO A 1 214 ? 32.141 15.176 -25.487 1.00 61.25 214 PRO A O 1
ATOM 1768 N N . PRO A 1 215 ? 30.892 13.394 -24.947 1.00 60.97 215 PRO A N 1
ATOM 1769 C CA . PRO A 1 215 ? 31.937 12.417 -25.154 1.00 60.97 215 PRO A CA 1
ATOM 1770 C C . PRO A 1 215 ? 32.223 12.374 -26.645 1.00 60.97 215 PRO A C 1
ATOM 1772 O O . PRO A 1 215 ? 31.448 11.861 -27.453 1.00 60.97 215 PRO A O 1
ATOM 1775 N N . THR A 1 216 ? 33.359 12.935 -27.020 1.00 58.38 216 THR A N 1
ATOM 1776 C CA . THR A 1 216 ? 33.876 12.799 -28.367 1.00 58.38 216 THR A CA 1
ATOM 1777 C C . THR A 1 216 ? 34.372 11.365 -28.532 1.00 58.38 216 THR A C 1
ATOM 1779 O O . THR A 1 216 ? 35.263 10.896 -27.829 1.00 58.38 216 THR A O 1
ATOM 1782 N N . SER A 1 217 ? 33.805 10.636 -29.494 1.00 54.34 217 SER A N 1
ATOM 1783 C CA . SER A 1 217 ? 34.261 9.284 -29.862 1.00 54.34 217 SER A CA 1
ATOM 1784 C C . SER A 1 217 ? 35.701 9.264 -30.402 1.00 54.34 217 SER A C 1
ATOM 1786 O O . SER A 1 217 ? 36.308 8.203 -30.557 1.00 54.34 217 SER A O 1
ATOM 1788 N N . LYS A 1 218 ? 36.268 10.444 -30.678 1.00 54.66 218 LYS A N 1
ATOM 1789 C CA . LYS A 1 218 ? 37.635 10.660 -31.140 1.00 54.66 218 LYS A CA 1
ATOM 1790 C C . LYS A 1 218 ? 38.360 11.543 -30.127 1.00 54.66 218 LYS A C 1
ATOM 1792 O O . LYS A 1 218 ? 38.014 12.708 -29.968 1.00 54.66 218 LYS A O 1
ATOM 1797 N N . VAL A 1 219 ? 39.390 10.993 -29.479 1.00 57.41 219 VAL A N 1
ATOM 1798 C CA . VAL A 1 219 ? 40.391 11.787 -28.750 1.00 57.41 219 VAL A CA 1
ATOM 1799 C C . VAL A 1 219 ? 40.902 12.860 -29.711 1.00 57.41 219 VAL A C 1
ATOM 1801 O O . VAL A 1 219 ? 41.383 12.517 -30.795 1.00 57.41 219 VAL A O 1
ATOM 1804 N N . ALA A 1 220 ? 40.744 14.134 -29.350 1.00 55.19 220 ALA A N 1
ATOM 1805 C CA . ALA A 1 220 ? 41.199 15.244 -30.177 1.00 55.19 220 ALA A CA 1
ATOM 1806 C C . ALA A 1 220 ? 42.700 15.079 -30.466 1.00 55.19 220 ALA A C 1
ATOM 1808 O O . ALA A 1 220 ? 43.510 14.942 -29.548 1.00 55.19 220 ALA A O 1
ATOM 1809 N 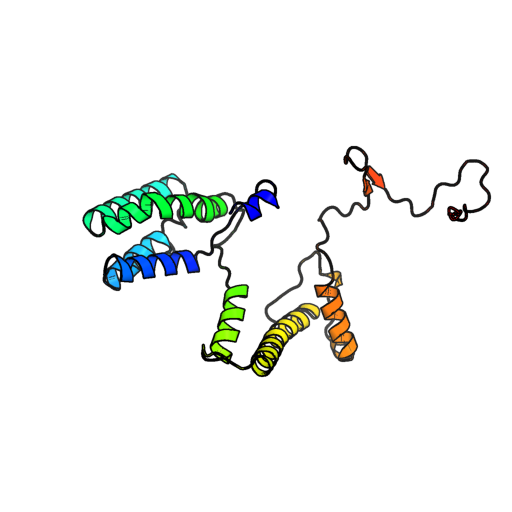N . GLN A 1 221 ? 43.064 15.040 -31.748 1.00 56.00 221 GLN A N 1
ATOM 1810 C CA . GLN A 1 221 ? 44.461 15.108 -32.160 1.00 56.00 221 GLN A CA 1
ATOM 1811 C C . GLN A 1 221 ? 44.923 16.546 -31.961 1.00 56.00 221 GLN A C 1
ATOM 1813 O O . GLN A 1 221 ? 44.256 17.477 -32.414 1.00 56.00 221 GLN A O 1
ATOM 1818 N N . LYS A 1 222 ? 46.056 16.742 -31.284 1.00 64.94 222 LYS A N 1
ATOM 1819 C CA . LYS A 1 222 ? 46.681 18.065 -31.257 1.00 64.94 222 LYS A CA 1
ATOM 1820 C C . LYS A 1 222 ? 47.064 18.465 -32.690 1.00 64.94 222 LYS A C 1
ATOM 1822 O O . LYS A 1 222 ? 47.371 17.573 -33.492 1.00 64.94 222 LYS A O 1
ATOM 1827 N N . PRO A 1 223 ? 47.085 19.766 -33.025 1.00 49.28 223 PRO A N 1
ATOM 1828 C CA . PRO A 1 223 ? 47.668 20.226 -34.281 1.00 49.28 223 PRO A CA 1
ATOM 1829 C C . PRO A 1 223 ? 49.049 19.574 -34.469 1.00 49.28 223 PRO A C 1
ATOM 1831 O O . PRO A 1 223 ? 49.843 19.542 -33.530 1.00 49.28 223 PRO A O 1
ATOM 1834 N N . CYS A 1 224 ? 49.288 18.979 -35.643 1.00 64.44 224 CYS A N 1
ATOM 1835 C CA . CYS A 1 224 ? 50.491 18.206 -36.011 1.00 64.44 224 CYS A CA 1
ATOM 1836 C C . CYS A 1 224 ? 50.600 16.754 -35.482 1.00 64.44 224 CYS A C 1
ATOM 1838 O O . CYS A 1 224 ? 51.574 16.062 -35.792 1.00 64.44 224 CYS A O 1
ATOM 1840 N N . GLN A 1 225 ? 49.611 16.221 -34.756 1.00 62.78 225 GLN A N 1
ATOM 1841 C CA . GLN A 1 225 ? 49.673 14.855 -34.224 1.00 62.78 225 GLN A CA 1
ATOM 1842 C C . GLN A 1 225 ? 49.196 13.794 -35.239 1.00 62.78 225 GLN A C 1
ATOM 1844 O O . GLN A 1 225 ? 48.010 13.499 -35.350 1.00 62.78 225 GLN A O 1
ATOM 1849 N N . ARG A 1 226 ? 50.139 13.150 -35.946 1.00 60.75 226 ARG A N 1
ATOM 1850 C CA . ARG A 1 226 ? 49.846 12.141 -36.993 1.00 60.75 226 ARG A CA 1
ATOM 1851 C C . ARG A 1 226 ? 49.429 10.749 -36.477 1.00 60.75 226 ARG A C 1
ATOM 1853 O O . ARG A 1 226 ? 48.879 9.965 -37.245 1.00 60.75 226 ARG A O 1
ATOM 1860 N N . LYS A 1 227 ? 49.689 10.396 -35.207 1.00 58.84 227 LYS A N 1
ATOM 1861 C CA . LYS A 1 227 ? 49.375 9.069 -34.622 1.00 58.84 227 LYS A CA 1
ATOM 1862 C C . LYS A 1 227 ? 48.719 9.186 -33.239 1.00 58.84 227 LYS A C 1
ATOM 1864 O O . LYS A 1 227 ? 49.012 10.111 -32.481 1.00 58.84 227 LYS A O 1
ATOM 1869 N N . ARG A 1 228 ? 47.830 8.233 -32.904 1.00 53.94 228 ARG A N 1
ATOM 1870 C CA . ARG A 1 228 ? 47.173 8.155 -31.582 1.00 53.94 228 ARG A CA 1
ATOM 1871 C C . ARG A 1 228 ? 48.232 8.057 -30.472 1.00 53.94 228 ARG A C 1
ATOM 1873 O O . ARG A 1 228 ? 49.180 7.287 -30.642 1.00 53.94 228 ARG A O 1
ATOM 1880 N N . PRO A 1 229 ? 48.073 8.771 -29.344 1.00 53.84 229 PRO A N 1
ATOM 1881 C CA . PRO A 1 229 ? 48.966 8.594 -28.210 1.00 53.84 229 PRO A CA 1
ATOM 1882 C C . PRO A 1 229 ? 48.737 7.188 -27.640 1.00 53.84 229 PRO A C 1
ATOM 1884 O O . PRO A 1 229 ? 47.616 6.838 -27.268 1.00 53.84 229 PRO A O 1
ATOM 1887 N N . LYS A 1 230 ? 49.780 6.351 -27.621 1.00 59.94 230 LYS A N 1
ATOM 1888 C CA . LYS A 1 230 ? 49.765 5.131 -26.804 1.00 59.94 230 LYS A CA 1
ATOM 1889 C C . LYS A 1 230 ? 49.814 5.587 -25.350 1.00 59.94 230 LYS A C 1
ATOM 1891 O O . LYS A 1 230 ? 50.661 6.405 -25.012 1.00 59.94 230 LYS A O 1
ATOM 1896 N N . ALA A 1 231 ? 48.900 5.086 -24.521 1.00 49.91 231 ALA A N 1
ATOM 1897 C CA . ALA A 1 231 ? 48.929 5.342 -23.088 1.00 49.91 231 ALA A CA 1
ATOM 1898 C C . ALA A 1 231 ? 50.284 4.881 -22.534 1.00 49.91 231 ALA A C 1
ATOM 1900 O O . ALA A 1 231 ? 50.602 3.690 -22.559 1.00 49.91 231 ALA A O 1
ATOM 1901 N N . GLU A 1 232 ? 51.098 5.834 -22.100 1.00 47.72 232 GLU A N 1
ATOM 1902 C CA . GLU A 1 232 ? 52.364 5.570 -21.440 1.00 47.72 232 GLU A CA 1
ATOM 1903 C C . GLU A 1 232 ? 52.042 5.032 -20.044 1.00 47.72 232 GLU A C 1
ATOM 1905 O O . GLU A 1 232 ? 51.388 5.693 -19.237 1.00 47.72 232 GLU A O 1
ATOM 1910 N N . ARG A 1 233 ? 52.399 3.770 -19.787 1.00 44.88 233 ARG A N 1
ATOM 1911 C CA . ARG A 1 233 ? 52.274 3.188 -18.450 1.00 44.88 233 ARG A CA 1
ATOM 1912 C C . ARG A 1 233 ? 53.271 3.901 -17.547 1.00 44.88 233 ARG A C 1
ATOM 1914 O O . ARG A 1 233 ? 54.472 3.811 -17.790 1.00 44.88 233 ARG A O 1
ATOM 1921 N N . THR A 1 234 ? 52.775 4.544 -16.497 1.00 40.78 234 THR A N 1
ATOM 1922 C CA . THR A 1 234 ? 53.590 5.037 -15.388 1.00 40.78 234 THR A CA 1
ATOM 1923 C C . THR A 1 234 ? 54.433 3.874 -14.868 1.00 40.78 234 THR A C 1
ATOM 1925 O O . THR A 1 234 ? 53.888 2.868 -14.402 1.00 40.78 234 THR A O 1
ATOM 1928 N N . ARG A 1 235 ? 55.758 3.964 -15.014 1.00 43.16 235 ARG A N 1
ATOM 1929 C CA . ARG A 1 235 ? 56.676 3.052 -14.327 1.00 43.16 235 ARG A CA 1
ATOM 1930 C C . ARG A 1 235 ? 56.574 3.361 -12.831 1.00 43.16 235 ARG A C 1
ATOM 1932 O O . ARG A 1 235 ? 56.566 4.533 -12.463 1.00 43.16 235 ARG A O 1
ATOM 1939 N N . ARG A 1 236 ? 56.383 2.316 -12.024 1.00 40.69 236 ARG A N 1
ATOM 1940 C CA . ARG A 1 236 ? 56.529 2.398 -10.567 1.00 40.69 236 ARG A CA 1
ATOM 1941 C C . ARG A 1 236 ? 57.988 2.627 -10.212 1.00 40.69 236 ARG A C 1
ATOM 1943 O O . ARG A 1 236 ? 58.834 2.098 -10.968 1.00 40.69 236 ARG A O 1
#